Protein AF-A0A926UTZ6-F1 (afdb_monomer_lite)

Secondary structure (DSSP, 8-state):
-HHHHHHHHHHHHHHHHHHHHHHT-PPPTTS-HHHHHHHHHHHHHHHHHHHHHHS--S-THHHHHHHHHHHHHHS-THHHHHHHHHHHHHHHHHHHHHHHH------S-SS-HHHHHHHHHHHHHHHHHHHHHHHHHHHHHHHHHHHHHHHHHHHHHHHHHHHHHHHHHHHHHHHHHHHHHHHHHHHHHHHHHHHHHHHS---------

pLDDT: mean 74.88, std 14.99, range [36.06, 97.88]

Structure (mmCIF, N/CA/C/O backbone):
data_AF-A0A926UTZ6-F1
#
_entry.id   AF-A0A926UTZ6-F1
#
loop_
_atom_site.group_PDB
_atom_site.id
_atom_site.type_symbol
_atom_site.label_atom_id
_atom_site.label_alt_id
_atom_site.label_comp_id
_atom_site.label_asym_id
_atom_site.label_entity_id
_atom_site.label_seq_id
_atom_site.pdbx_PDB_ins_code
_atom_site.Cartn_x
_atom_site.Cartn_y
_atom_site.Cartn_z
_atom_site.occupancy
_atom_site.B_iso_or_equiv
_atom_site.auth_seq_id
_atom_site.auth_comp_id
_atom_site.auth_asym_id
_atom_site.auth_atom_id
_atom_site.pdbx_PDB_model_num
ATOM 1 N N . MET A 1 1 ? 21.524 18.742 -39.783 1.00 51.94 1 MET A N 1
ATOM 2 C CA . MET A 1 1 ? 21.405 18.359 -38.355 1.00 51.94 1 MET A CA 1
ATOM 3 C C . MET A 1 1 ? 20.008 18.649 -37.787 1.00 51.94 1 MET A C 1
ATOM 5 O O . MET A 1 1 ? 19.414 17.742 -37.224 1.00 51.94 1 MET A O 1
ATOM 9 N N . ILE A 1 2 ? 19.435 19.842 -38.014 1.00 55.06 2 ILE A N 1
ATOM 10 C CA . ILE A 1 2 ? 18.110 20.255 -37.490 1.00 55.06 2 ILE A CA 1
ATOM 11 C C . ILE A 1 2 ? 16.928 19.395 -37.995 1.00 55.06 2 ILE A C 1
ATOM 13 O O . ILE A 1 2 ? 16.095 18.995 -37.187 1.00 55.06 2 ILE A O 1
ATOM 17 N N . ASN A 1 3 ? 16.871 19.027 -39.285 1.00 55.69 3 ASN A N 1
ATOM 18 C CA . ASN A 1 3 ? 15.763 18.203 -39.809 1.00 55.69 3 ASN A CA 1
ATOM 19 C C . ASN A 1 3 ? 15.694 16.799 -39.182 1.00 55.69 3 ASN A C 1
ATOM 21 O O . ASN A 1 3 ? 14.609 16.352 -38.829 1.00 55.69 3 ASN A O 1
ATOM 25 N N . ARG A 1 4 ? 16.838 16.144 -38.939 1.00 57.19 4 ARG A N 1
ATOM 26 C CA . ARG A 1 4 ? 16.876 14.827 -38.270 1.00 57.19 4 ARG A CA 1
ATOM 27 C C . ARG A 1 4 ? 16.468 14.895 -36.798 1.00 57.19 4 ARG A C 1
ATOM 29 O O . ARG A 1 4 ? 15.866 13.958 -36.285 1.00 57.19 4 ARG A O 1
ATOM 36 N N . LEU A 1 5 ? 16.754 16.014 -36.127 1.00 58.19 5 LEU A N 1
ATOM 37 C CA . LEU A 1 5 ? 16.295 16.253 -34.759 1.00 58.19 5 LEU A CA 1
ATOM 38 C C . LEU A 1 5 ? 14.767 16.427 -34.718 1.00 58.19 5 LEU A C 1
ATOM 40 O O . LEU A 1 5 ? 14.100 15.845 -33.867 1.00 58.19 5 LEU A O 1
ATOM 44 N N . LYS A 1 6 ? 14.205 17.172 -35.680 1.00 64.81 6 LYS A N 1
ATOM 45 C CA . LYS A 1 6 ? 12.759 17.410 -35.797 1.00 64.81 6 LYS A CA 1
ATOM 46 C C . LYS A 1 6 ? 11.981 16.128 -36.121 1.00 64.81 6 LYS A C 1
ATOM 48 O O . LYS A 1 6 ? 10.941 15.888 -35.512 1.00 64.81 6 LYS A O 1
ATOM 53 N N . GLU A 1 7 ? 12.511 15.279 -37.002 1.00 66.12 7 GLU A N 1
ATOM 54 C CA . GLU A 1 7 ? 11.948 13.950 -37.293 1.00 66.12 7 GLU A CA 1
ATOM 55 C C . GLU A 1 7 ? 11.980 13.029 -36.066 1.00 66.12 7 GLU A C 1
ATOM 57 O O . GLU A 1 7 ? 10.975 12.398 -35.739 1.00 66.12 7 GLU A O 1
ATOM 62 N N . SER A 1 8 ? 13.095 13.011 -35.327 1.00 63.69 8 SER A N 1
ATOM 63 C CA . SER A 1 8 ? 13.207 12.223 -34.095 1.00 63.69 8 SER A CA 1
ATOM 64 C C . SER A 1 8 ? 12.212 12.678 -33.021 1.00 63.69 8 SER A C 1
ATOM 66 O O . SER A 1 8 ? 11.626 11.837 -32.345 1.00 63.69 8 SER A O 1
ATOM 68 N N . ILE A 1 9 ? 12.004 13.988 -32.858 1.00 67.12 9 ILE A N 1
ATOM 69 C CA . ILE A 1 9 ? 11.039 14.538 -31.892 1.00 67.12 9 ILE A CA 1
ATOM 70 C C . ILE A 1 9 ? 9.603 14.188 -32.306 1.00 67.12 9 ILE A C 1
ATOM 72 O O . ILE A 1 9 ? 8.817 13.747 -31.469 1.00 67.12 9 ILE A O 1
ATOM 76 N N . GLY A 1 10 ? 9.266 14.313 -33.594 1.00 72.00 10 GLY A N 1
ATOM 77 C CA . GLY A 1 10 ? 7.940 13.954 -34.109 1.00 72.00 10 GLY A CA 1
ATOM 78 C C . GLY A 1 10 ? 7.580 12.488 -33.852 1.00 72.00 10 GLY A C 1
ATOM 79 O O . GLY A 1 10 ? 6.473 12.187 -33.408 1.00 72.00 10 GLY A O 1
ATOM 80 N N . LEU A 1 11 ? 8.537 11.577 -34.035 1.00 67.75 11 LEU A N 1
ATOM 81 C CA . LEU A 1 11 ? 8.334 10.145 -33.800 1.00 67.75 11 LEU A CA 1
ATOM 82 C C . LEU A 1 11 ? 8.184 9.802 -32.309 1.00 67.75 11 LEU A C 1
ATOM 84 O O . LEU A 1 11 ? 7.423 8.895 -31.972 1.00 67.75 11 LEU A O 1
ATOM 88 N N . ILE A 1 12 ? 8.819 10.562 -31.410 1.00 65.69 12 ILE A N 1
ATOM 89 C CA . ILE A 1 12 ? 8.597 10.441 -29.958 1.00 65.69 12 ILE A CA 1
ATOM 90 C C . ILE A 1 12 ? 7.157 10.828 -29.601 1.00 65.69 12 ILE A C 1
ATOM 92 O O . ILE A 1 12 ? 6.495 10.092 -28.870 1.00 65.69 12 ILE A O 1
ATOM 96 N N . PHE A 1 13 ? 6.641 11.935 -30.145 1.00 71.62 13 PHE A N 1
ATOM 97 C CA . PHE A 1 13 ? 5.253 12.348 -29.911 1.00 71.62 13 PHE A CA 1
ATOM 98 C C . PHE A 1 13 ? 4.241 11.341 -30.464 1.00 71.62 13 PHE A C 1
ATOM 100 O O . PHE A 1 13 ? 3.262 11.030 -29.787 1.00 71.62 13 PHE A O 1
ATOM 107 N N . ILE A 1 14 ? 4.499 10.777 -31.648 1.00 73.25 14 ILE A N 1
ATOM 108 C CA . ILE A 1 14 ? 3.668 9.710 -32.224 1.00 73.25 14 ILE A CA 1
ATOM 109 C C . ILE A 1 14 ? 3.696 8.465 -31.325 1.00 73.25 14 ILE A C 1
ATOM 111 O O . ILE A 1 14 ? 2.644 7.900 -31.027 1.00 73.25 14 ILE A O 1
ATOM 115 N N . GLY A 1 15 ? 4.871 8.079 -30.817 1.00 67.44 15 GLY A N 1
ATOM 116 C CA . GLY A 1 15 ? 5.012 6.985 -29.853 1.00 67.44 15 GLY A CA 1
ATOM 117 C C . GLY A 1 15 ? 4.224 7.224 -28.561 1.00 67.44 15 GLY A C 1
ATOM 118 O O . GLY A 1 15 ? 3.491 6.341 -28.118 1.00 67.44 15 GLY A O 1
ATOM 119 N N . LEU A 1 16 ? 4.297 8.433 -27.993 1.00 69.12 16 LEU A N 1
ATOM 120 C CA . LEU A 1 16 ? 3.528 8.826 -26.804 1.00 69.12 16 LEU A CA 1
ATOM 121 C C . LEU A 1 16 ? 2.011 8.839 -27.057 1.00 69.12 16 LEU A C 1
ATOM 123 O O . LEU A 1 16 ? 1.239 8.446 -26.177 1.00 69.12 16 LEU A O 1
ATOM 127 N N . ALA A 1 17 ? 1.574 9.249 -28.251 1.00 70.81 17 ALA A N 1
ATOM 128 C CA . ALA A 1 17 ? 0.166 9.252 -28.644 1.00 70.81 17 ALA A CA 1
ATOM 129 C C . ALA A 1 17 ? -0.386 7.823 -28.799 1.00 70.81 17 ALA A C 1
ATOM 131 O O . ALA A 1 17 ? -1.440 7.507 -28.243 1.00 70.81 17 ALA A O 1
ATOM 132 N N . ILE A 1 18 ? 0.360 6.933 -29.465 1.00 70.56 18 ILE A N 1
ATOM 133 C CA . ILE A 1 18 ? 0.020 5.504 -29.588 1.00 70.56 18 ILE A CA 1
ATOM 134 C C . ILE A 1 18 ? -0.0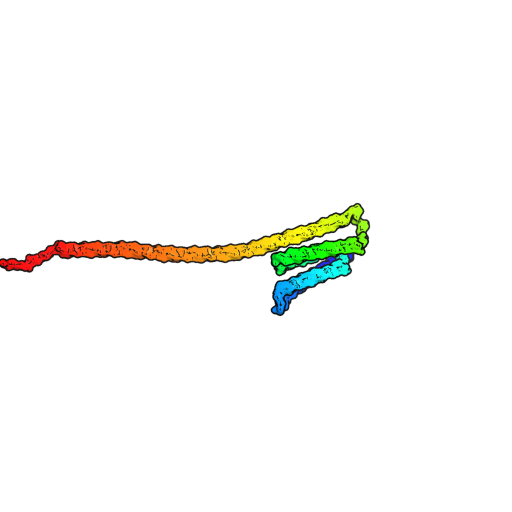35 4.848 -28.202 1.00 70.56 18 ILE A C 1
ATOM 136 O O . ILE A 1 18 ? -0.959 4.090 -27.903 1.00 70.56 18 ILE A O 1
ATOM 140 N N . PHE A 1 19 ? 0.912 5.187 -27.326 1.00 66.00 19 PHE A N 1
ATOM 141 C CA . PHE A 1 19 ? 0.977 4.671 -25.962 1.00 66.00 19 PHE A CA 1
ATOM 142 C C . PHE A 1 19 ? -0.198 5.147 -25.092 1.00 66.00 19 PHE A C 1
ATOM 144 O O . PHE A 1 19 ? -0.771 4.369 -24.327 1.00 66.00 19 PHE A O 1
ATOM 151 N N . SER A 1 20 ? -0.615 6.404 -25.255 1.00 65.94 20 SER A N 1
ATOM 152 C CA . SER A 1 20 ? -1.805 6.951 -24.592 1.00 65.94 20 SER A CA 1
ATOM 153 C C . SER A 1 20 ? -3.090 6.273 -25.086 1.00 65.94 20 SER A C 1
ATOM 155 O O . SER A 1 20 ? -3.955 5.944 -24.272 1.00 65.94 20 SER A O 1
ATOM 157 N N . GLY A 1 21 ? -3.182 5.980 -26.389 1.00 66.00 21 GLY A N 1
ATOM 158 C CA . GLY A 1 21 ? -4.309 5.261 -26.992 1.00 66.00 21 GLY A CA 1
ATOM 159 C C . GLY A 1 21 ? -4.413 3.797 -26.546 1.00 66.00 21 GLY A C 1
ATOM 160 O O . GLY A 1 21 ? -5.484 3.351 -26.135 1.00 66.00 21 GLY A O 1
ATOM 161 N N . LEU A 1 22 ? -3.298 3.058 -26.541 1.00 63.97 22 LEU A N 1
ATOM 162 C CA . LEU A 1 22 ? -3.246 1.666 -26.065 1.00 63.97 22 LEU A CA 1
ATOM 163 C C . LEU A 1 22 ? -3.436 1.554 -24.544 1.00 63.97 22 LEU A C 1
ATOM 165 O O . LEU A 1 22 ? -3.992 0.569 -24.061 1.00 63.97 22 LEU A O 1
ATOM 169 N N . GLY A 1 23 ? -3.031 2.570 -23.776 1.00 58.84 23 GLY A N 1
ATOM 170 C CA . GLY A 1 23 ? -3.267 2.642 -22.331 1.00 58.84 23 GLY A CA 1
ATOM 171 C C . GLY A 1 23 ? -4.740 2.830 -21.945 1.00 58.84 23 GLY A C 1
ATOM 172 O O . GLY A 1 23 ? -5.131 2.459 -20.839 1.00 58.84 23 GLY A O 1
ATOM 173 N N . MET A 1 24 ? -5.567 3.367 -22.849 1.00 57.00 24 MET A N 1
ATOM 174 C CA . MET A 1 24 ? -7.024 3.474 -22.688 1.00 57.00 24 MET A CA 1
ATOM 175 C C . MET A 1 24 ? -7.781 2.225 -23.159 1.00 57.00 24 MET A C 1
ATOM 177 O O . MET A 1 24 ? -8.999 2.149 -22.969 1.00 57.00 24 MET A O 1
ATOM 181 N N . TRP A 1 25 ? -7.090 1.233 -23.737 1.00 58.44 25 TRP A N 1
ATOM 182 C CA . TRP A 1 25 ? -7.721 0.009 -24.218 1.00 58.44 25 TRP A CA 1
ATOM 183 C C . TRP A 1 25 ? -8.256 -0.815 -23.043 1.00 58.44 25 TRP A C 1
ATOM 185 O O . TRP A 1 25 ? -7.531 -1.484 -22.302 1.00 58.44 25 TRP A O 1
ATOM 195 N N . ARG A 1 26 ? -9.571 -0.723 -22.844 1.00 53.84 26 ARG A N 1
ATOM 196 C CA . ARG A 1 26 ? -10.274 -1.290 -21.696 1.00 53.84 26 ARG A CA 1
ATOM 197 C C . ARG A 1 26 ? -10.319 -2.814 -21.814 1.00 53.84 26 ARG A C 1
ATOM 199 O O . ARG A 1 26 ? -10.746 -3.353 -22.831 1.00 53.84 26 ARG A O 1
ATOM 206 N N . SER A 1 27 ? -9.878 -3.488 -20.750 1.00 51.91 27 SER A N 1
ATOM 207 C CA . SER A 1 27 ? -9.786 -4.950 -20.664 1.00 51.91 27 SER A CA 1
ATOM 208 C C . SER A 1 27 ? -11.083 -5.642 -21.132 1.00 51.91 27 SER A C 1
ATOM 210 O O . SER A 1 27 ? -12.161 -5.318 -20.617 1.00 51.91 27 SER A O 1
ATOM 212 N N . PRO A 1 28 ? -11.013 -6.588 -22.090 1.00 59.72 28 PRO A N 1
ATOM 213 C CA . PRO A 1 28 ? -12.170 -7.356 -22.524 1.00 59.72 28 PRO A CA 1
ATOM 214 C C . PRO A 1 28 ? -12.656 -8.252 -21.378 1.00 59.72 28 PRO A C 1
ATOM 216 O O . PRO A 1 28 ? -11.864 -8.934 -20.731 1.00 59.72 28 PRO A O 1
ATOM 219 N N . LYS A 1 29 ? -13.979 -8.289 -21.153 1.00 57.53 29 LYS A N 1
ATOM 220 C CA . LYS A 1 29 ? -14.654 -8.955 -20.014 1.00 57.53 29 LYS A CA 1
ATOM 221 C C . LYS A 1 29 ? -14.313 -10.447 -19.804 1.00 57.53 29 LYS A C 1
ATOM 223 O O . LYS A 1 29 ? -14.711 -11.003 -18.789 1.00 57.53 29 LYS A O 1
ATOM 228 N N . LYS A 1 30 ? -13.624 -11.098 -20.748 1.00 60.88 30 LYS A N 1
ATOM 229 C CA . LYS A 1 30 ? -13.345 -12.543 -20.757 1.00 60.88 30 LYS A CA 1
ATOM 230 C C . LYS A 1 30 ? -11.996 -12.945 -20.142 1.00 60.88 30 LYS A C 1
ATOM 232 O O . LYS A 1 30 ? -11.799 -14.129 -19.904 1.00 60.88 30 LYS A O 1
ATOM 237 N N . LEU A 1 31 ? -11.079 -12.007 -19.884 1.00 62.09 31 LEU A N 1
ATOM 238 C CA . LEU A 1 31 ? -9.756 -12.316 -19.323 1.00 62.09 31 LEU A CA 1
ATOM 239 C C . LEU A 1 31 ? -9.616 -11.802 -17.884 1.00 62.09 31 LEU A C 1
ATOM 241 O O . LEU A 1 31 ? -10.118 -10.718 -17.567 1.00 62.09 31 LEU A O 1
ATOM 245 N N . PRO A 1 32 ? -8.893 -12.522 -17.005 1.00 69.50 32 PRO A N 1
ATOM 246 C CA . PRO A 1 32 ? -8.526 -11.980 -15.707 1.00 69.50 32 PRO A CA 1
ATOM 247 C C . PRO A 1 32 ? -7.680 -10.718 -15.920 1.00 69.50 32 PRO A C 1
ATOM 249 O O . PRO A 1 32 ? -6.668 -10.738 -16.624 1.00 69.50 32 PRO A O 1
ATOM 252 N N . LYS A 1 33 ? -8.100 -9.608 -15.297 1.00 66.62 33 LYS A N 1
ATOM 253 C CA . LYS A 1 33 ? -7.510 -8.267 -15.482 1.00 66.62 33 LYS A CA 1
ATOM 254 C C . LYS A 1 33 ? -5.980 -8.246 -15.334 1.00 66.62 33 LYS A C 1
ATOM 256 O O . LYS A 1 33 ? -5.320 -7.490 -16.036 1.00 66.62 33 LYS A O 1
ATOM 261 N N . LYS A 1 34 ? -5.417 -9.103 -14.471 1.00 65.38 34 LYS A N 1
ATOM 262 C CA . LYS A 1 34 ? -3.963 -9.254 -14.279 1.00 65.38 34 LYS A CA 1
ATOM 263 C C . LYS A 1 34 ? -3.239 -9.729 -15.544 1.00 65.38 34 LYS A C 1
ATOM 265 O O . LYS A 1 34 ? -2.263 -9.111 -15.949 1.00 65.38 34 LYS A O 1
ATOM 270 N N . ILE A 1 35 ? -3.746 -10.777 -16.197 1.00 67.38 35 ILE A N 1
ATOM 271 C CA . ILE A 1 35 ? -3.115 -11.358 -17.393 1.00 67.38 35 ILE A CA 1
ATOM 272 C C . ILE A 1 35 ? -3.222 -10.388 -18.569 1.00 67.38 35 ILE A C 1
ATOM 274 O O . ILE A 1 35 ? -2.248 -10.180 -19.283 1.00 67.38 35 ILE A O 1
ATOM 278 N N . PHE A 1 36 ? -4.377 -9.736 -18.735 1.00 69.69 36 PHE A N 1
ATOM 279 C CA . PHE A 1 36 ? -4.553 -8.732 -19.786 1.00 69.69 36 PHE A CA 1
ATOM 280 C C . PHE A 1 36 ? -3.547 -7.579 -19.652 1.00 69.69 36 PHE A C 1
ATOM 282 O O . PHE A 1 36 ? -2.929 -7.173 -20.633 1.00 69.69 36 PHE A O 1
ATOM 289 N N . ASN A 1 37 ? -3.346 -7.091 -18.427 1.00 67.69 37 ASN A N 1
ATOM 290 C CA . ASN A 1 37 ? -2.393 -6.023 -18.152 1.00 67.69 37 ASN A CA 1
ATOM 291 C C . ASN A 1 37 ? -0.942 -6.462 -18.406 1.00 67.69 37 ASN A C 1
ATOM 293 O O . ASN A 1 37 ? -0.181 -5.697 -18.987 1.00 67.69 37 ASN A O 1
ATOM 297 N N . TYR A 1 38 ? -0.579 -7.694 -18.038 1.00 70.06 38 TYR A N 1
ATOM 298 C CA . TYR A 1 38 ? 0.751 -8.252 -18.298 1.00 70.06 38 TYR A CA 1
ATOM 299 C C . TYR A 1 38 ? 1.038 -8.393 -19.800 1.00 70.06 38 TYR A C 1
ATOM 301 O O . TYR A 1 38 ? 2.077 -7.946 -20.286 1.00 70.06 38 TYR A O 1
ATOM 309 N N . VAL A 1 39 ? 0.077 -8.937 -20.554 1.00 71.81 39 VAL A N 1
ATOM 310 C CA . VAL A 1 39 ? 0.169 -9.067 -22.015 1.00 71.81 39 VAL A CA 1
ATOM 311 C C . VAL A 1 39 ? 0.292 -7.692 -22.676 1.00 71.81 39 VAL A C 1
ATOM 313 O O . VAL A 1 39 ? 1.127 -7.522 -23.561 1.00 71.81 39 VAL A O 1
ATOM 316 N N . ASN A 1 40 ? -0.466 -6.689 -22.220 1.00 70.19 40 ASN A N 1
ATOM 317 C CA . ASN A 1 40 ? -0.372 -5.327 -22.751 1.00 70.19 40 ASN A CA 1
ATOM 318 C C . ASN A 1 40 ? 1.020 -4.711 -22.517 1.00 70.19 40 ASN A C 1
ATOM 320 O O . ASN A 1 40 ? 1.592 -4.128 -23.436 1.00 70.19 40 ASN A O 1
ATOM 324 N N . THR A 1 41 ? 1.607 -4.896 -21.330 1.00 69.50 41 THR A N 1
ATOM 325 C CA . THR A 1 41 ? 2.967 -4.415 -21.032 1.00 69.50 41 THR A CA 1
ATOM 326 C C . THR A 1 41 ? 4.018 -5.095 -21.914 1.00 69.50 41 THR A C 1
ATOM 328 O O . THR A 1 41 ? 4.885 -4.414 -22.459 1.00 69.50 41 THR A O 1
ATOM 331 N N . ILE A 1 42 ? 3.922 -6.414 -22.131 1.00 73.12 42 ILE A N 1
ATOM 332 C CA . ILE A 1 42 ? 4.843 -7.143 -23.022 1.00 73.12 42 ILE A CA 1
ATOM 333 C C . ILE A 1 42 ? 4.733 -6.637 -24.462 1.00 73.12 42 ILE A C 1
ATOM 335 O O . ILE A 1 42 ? 5.751 -6.369 -25.101 1.00 73.12 42 ILE A O 1
ATOM 339 N N . VAL A 1 43 ? 3.507 -6.471 -24.964 1.00 75.69 43 VAL A N 1
ATOM 340 C CA . VAL A 1 43 ? 3.257 -5.954 -26.316 1.00 75.69 43 VAL A CA 1
ATOM 341 C C . VAL A 1 43 ? 3.836 -4.544 -26.468 1.00 75.69 43 VAL A C 1
ATOM 343 O O . VAL A 1 43 ? 4.484 -4.255 -27.472 1.00 75.69 43 VAL A O 1
ATOM 346 N N . GLN A 1 44 ? 3.691 -3.684 -25.458 1.00 70.69 44 GLN A N 1
ATOM 347 C CA . GLN A 1 44 ? 4.277 -2.340 -25.460 1.00 70.69 44 GLN A CA 1
ATOM 348 C C . GLN A 1 44 ? 5.813 -2.364 -25.469 1.00 70.69 44 GLN A C 1
ATOM 350 O O . GLN A 1 44 ? 6.424 -1.632 -26.250 1.00 70.69 44 GLN A O 1
ATOM 355 N N . CYS A 1 45 ? 6.449 -3.225 -24.668 1.00 69.88 45 CYS A N 1
ATOM 356 C CA . CYS A 1 45 ? 7.901 -3.414 -24.706 1.00 69.88 45 CYS A CA 1
ATOM 357 C C . CYS A 1 45 ? 8.368 -3.898 -26.086 1.00 69.88 45 CYS A C 1
ATOM 359 O O . CYS A 1 45 ? 9.338 -3.369 -26.632 1.00 69.88 45 CYS A O 1
ATOM 361 N N . PHE A 1 46 ? 7.656 -4.848 -26.693 1.00 73.75 46 PHE A N 1
ATOM 362 C CA . PHE A 1 46 ? 7.978 -5.352 -28.028 1.00 73.75 46 PHE A CA 1
ATOM 363 C C . PHE A 1 46 ? 7.859 -4.261 -29.107 1.00 73.75 46 PHE A C 1
ATOM 365 O O . PHE A 1 46 ? 8.759 -4.093 -29.925 1.00 73.75 46 PHE A O 1
ATOM 372 N N . ILE A 1 47 ? 6.802 -3.444 -29.063 1.00 72.50 47 ILE A N 1
ATOM 373 C CA . ILE A 1 47 ? 6.616 -2.317 -29.991 1.00 72.50 47 ILE A CA 1
ATOM 374 C C . ILE A 1 47 ? 7.749 -1.291 -29.853 1.00 72.50 47 ILE A C 1
ATOM 376 O O . ILE A 1 47 ? 8.293 -0.830 -30.856 1.00 72.50 47 ILE A O 1
ATOM 380 N N . ILE A 1 48 ? 8.144 -0.951 -28.623 1.00 70.19 48 ILE A N 1
ATOM 381 C CA . ILE A 1 48 ? 9.214 0.025 -28.376 1.00 70.19 48 ILE A CA 1
ATOM 382 C C . ILE A 1 48 ? 10.565 -0.522 -28.841 1.00 70.19 48 ILE A C 1
ATOM 384 O O . ILE A 1 48 ? 11.306 0.188 -29.517 1.00 70.19 48 ILE A O 1
ATOM 388 N N . THR A 1 49 ? 10.874 -1.789 -28.557 1.00 68.12 49 THR A N 1
ATOM 389 C CA . THR A 1 49 ? 12.116 -2.413 -29.039 1.00 68.12 49 THR A CA 1
ATOM 390 C C . THR A 1 49 ? 12.170 -2.457 -30.571 1.00 68.12 49 THR A C 1
ATOM 392 O O . THR A 1 49 ? 13.159 -1.998 -31.146 1.00 68.12 49 THR A O 1
ATOM 395 N N . ALA A 1 50 ? 11.084 -2.848 -31.245 1.00 69.81 50 ALA A N 1
ATOM 396 C CA . ALA A 1 50 ? 10.986 -2.829 -32.707 1.00 69.81 50 ALA A CA 1
ATOM 397 C C . ALA A 1 50 ? 11.164 -1.415 -33.302 1.00 69.81 50 ALA A C 1
ATOM 399 O O . ALA A 1 50 ? 11.965 -1.228 -34.221 1.00 69.81 50 ALA A O 1
ATOM 400 N N . LEU A 1 51 ? 10.498 -0.400 -32.733 1.00 68.56 51 LEU A N 1
ATOM 401 C CA . LEU A 1 51 ? 10.638 1.002 -33.154 1.00 68.56 51 LEU A CA 1
ATOM 402 C C . LEU A 1 51 ? 12.067 1.526 -32.961 1.00 68.56 51 LEU A C 1
ATOM 404 O O . LEU A 1 51 ? 12.593 2.246 -33.811 1.00 68.56 51 LEU A O 1
ATOM 408 N N . THR A 1 52 ? 12.727 1.149 -31.864 1.00 64.94 52 THR A N 1
ATOM 409 C CA . THR A 1 52 ? 14.090 1.614 -31.585 1.00 64.94 52 THR A CA 1
ATOM 410 C C . THR A 1 52 ? 15.138 1.033 -32.537 1.00 64.94 52 THR A C 1
ATOM 412 O O . THR A 1 52 ? 16.151 1.699 -32.778 1.00 64.94 52 THR A O 1
ATOM 415 N N . ILE A 1 53 ? 14.903 -0.163 -33.088 1.00 65.12 53 ILE A N 1
ATOM 416 C CA . ILE A 1 53 ? 15.763 -0.803 -34.096 1.00 65.12 53 ILE A CA 1
ATOM 417 C C . ILE A 1 53 ? 15.535 -0.161 -35.471 1.00 65.12 53 ILE A C 1
ATOM 419 O O . ILE A 1 53 ? 16.502 0.166 -36.157 1.00 65.12 53 ILE A O 1
ATOM 423 N N . TRP A 1 54 ? 14.274 0.090 -35.837 1.00 60.00 54 TRP A N 1
ATOM 424 C CA . TRP A 1 54 ? 13.900 0.652 -37.140 1.00 60.00 54 TRP A CA 1
ATOM 425 C C . TRP A 1 54 ? 14.308 2.121 -37.329 1.00 60.00 54 TRP A C 1
ATOM 427 O O . TRP A 1 54 ? 14.735 2.504 -38.414 1.00 60.00 54 TRP A O 1
ATOM 437 N N . VAL A 1 55 ? 14.197 2.957 -36.290 1.00 57.94 55 VAL A N 1
ATOM 438 C CA . VAL A 1 55 ? 14.220 4.425 -36.463 1.00 57.94 55 VAL A CA 1
ATOM 439 C C . VAL A 1 55 ? 15.573 5.078 -36.104 1.00 57.94 55 VAL A C 1
ATOM 441 O O . VAL A 1 55 ? 15.742 6.279 -36.275 1.00 57.94 55 VAL A O 1
ATOM 444 N N . LYS A 1 56 ? 16.589 4.328 -35.641 1.00 59.53 56 LYS A N 1
ATOM 445 C CA . LYS A 1 56 ? 17.886 4.883 -35.158 1.00 59.53 56 LYS A CA 1
ATOM 446 C C . LYS A 1 56 ? 17.717 6.147 -34.276 1.00 59.53 56 LYS A C 1
ATOM 448 O O . LYS A 1 56 ? 18.476 7.108 -34.386 1.00 59.53 56 LYS A O 1
ATOM 453 N N . ILE A 1 57 ? 16.703 6.153 -33.406 1.00 59.34 57 ILE A N 1
ATOM 454 C CA . ILE A 1 57 ? 16.436 7.257 -32.470 1.00 59.34 57 ILE A CA 1
ATOM 455 C C . ILE A 1 57 ? 17.526 7.271 -31.396 1.00 59.34 57 ILE A C 1
ATOM 457 O O . ILE A 1 57 ? 17.755 6.259 -30.733 1.00 59.34 57 ILE A O 1
ATOM 461 N N . TYR A 1 58 ? 18.164 8.426 -31.195 1.00 55.41 58 TYR A N 1
ATOM 462 C CA . TYR A 1 58 ? 19.234 8.601 -30.206 1.00 55.41 58 TYR A CA 1
ATOM 463 C C . TYR A 1 58 ? 18.718 8.677 -28.757 1.00 55.41 58 TYR A C 1
ATOM 465 O O . TYR A 1 58 ? 19.393 8.213 -27.845 1.00 55.41 58 TYR A O 1
ATOM 473 N N . SER A 1 59 ? 17.509 9.198 -28.527 1.00 61.78 59 SER A N 1
ATOM 474 C CA . SER A 1 59 ? 16.947 9.434 -27.183 1.00 61.78 59 SER A CA 1
ATOM 475 C C . SER A 1 59 ? 15.895 8.389 -26.776 1.00 61.78 59 SER A C 1
ATOM 477 O O . SER A 1 59 ? 14.762 8.726 -26.440 1.00 61.78 59 SER A O 1
ATOM 479 N N . TYR A 1 60 ? 16.249 7.100 -26.814 1.00 64.94 60 TYR A N 1
ATOM 480 C CA . TYR A 1 60 ? 15.321 5.992 -26.521 1.00 64.94 60 TYR A CA 1
ATOM 481 C C . TYR A 1 60 ? 14.947 5.848 -25.029 1.00 64.94 60 TYR A C 1
ATOM 483 O O . TYR A 1 60 ? 13.926 5.241 -24.712 1.00 64.94 60 TYR A O 1
ATOM 491 N N . GLN A 1 61 ? 15.722 6.427 -24.106 1.00 65.94 61 GLN A N 1
ATOM 492 C CA . GLN A 1 61 ? 15.501 6.301 -22.653 1.00 65.94 61 GLN A CA 1
ATOM 493 C C . GLN A 1 61 ? 14.213 6.966 -22.154 1.00 65.94 61 GLN A C 1
ATOM 495 O O . GLN A 1 61 ? 13.573 6.447 -21.242 1.00 65.94 61 GLN A O 1
ATOM 500 N N . LEU A 1 62 ? 13.776 8.067 -22.775 1.00 67.81 62 LEU A N 1
ATOM 501 C CA . LEU A 1 62 ? 12.537 8.747 -22.374 1.00 67.81 62 LEU A CA 1
ATOM 502 C C . LEU A 1 62 ? 11.294 7.879 -22.621 1.00 67.81 62 LEU A C 1
ATOM 504 O O . LEU A 1 62 ? 10.351 7.916 -21.836 1.00 67.81 62 LEU A O 1
ATOM 508 N N . LEU A 1 63 ? 11.302 7.053 -23.672 1.00 66.69 63 LEU A N 1
ATOM 509 C CA . LEU A 1 63 ? 10.192 6.146 -23.975 1.00 66.69 63 LEU A CA 1
ATOM 510 C C . LEU A 1 63 ? 10.120 4.987 -22.972 1.00 66.69 63 LEU A C 1
ATOM 512 O O . LEU A 1 63 ? 9.031 4.631 -22.525 1.00 66.69 63 LEU A O 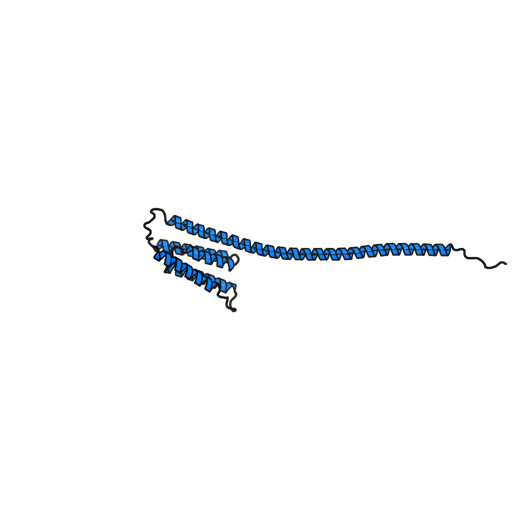1
ATOM 516 N N . PHE A 1 64 ? 11.269 4.446 -22.554 1.00 67.00 64 PHE A N 1
ATOM 517 C CA . PHE A 1 64 ? 11.320 3.409 -21.520 1.00 67.00 64 PHE A CA 1
ATOM 518 C C . PHE A 1 64 ? 10.869 3.925 -20.146 1.00 67.00 64 PHE A C 1
ATOM 520 O O . PHE A 1 64 ? 10.195 3.197 -19.420 1.00 67.00 64 PHE A O 1
ATOM 527 N N . LEU A 1 65 ? 11.162 5.187 -19.811 1.00 69.50 65 LEU A N 1
ATOM 528 C CA . LEU A 1 65 ? 10.710 5.821 -18.567 1.00 69.50 65 LEU A CA 1
ATOM 529 C C . LEU A 1 65 ? 9.181 5.770 -18.418 1.00 69.50 65 LEU A C 1
ATOM 531 O O . LEU A 1 65 ? 8.653 5.399 -17.371 1.00 69.50 65 LEU A O 1
ATOM 535 N N . VAL A 1 66 ? 8.466 6.108 -19.493 1.00 70.56 66 VAL A N 1
ATOM 536 C CA . VAL A 1 66 ? 6.999 6.163 -19.514 1.00 70.56 66 VAL A CA 1
ATOM 537 C C . VAL A 1 66 ? 6.380 4.770 -19.339 1.00 70.56 66 VAL A C 1
ATOM 539 O O . VAL A 1 66 ? 5.379 4.625 -18.631 1.00 70.56 66 VAL A O 1
ATOM 542 N N . VAL A 1 67 ? 7.002 3.732 -19.911 1.00 68.19 67 VAL A N 1
ATOM 543 C CA . VAL A 1 67 ? 6.592 2.331 -19.709 1.00 68.19 67 VAL A CA 1
ATOM 544 C C . VAL A 1 67 ? 6.777 1.910 -18.261 1.00 68.19 67 VAL A C 1
ATOM 546 O O . VAL A 1 67 ? 5.880 1.297 -17.690 1.00 68.19 67 VAL A O 1
ATOM 549 N N . VAL A 1 68 ? 7.909 2.260 -17.647 1.00 67.81 68 VAL A N 1
ATOM 550 C CA . VAL A 1 68 ? 8.204 1.875 -16.262 1.00 67.81 68 VAL A CA 1
ATOM 551 C C . VAL A 1 68 ? 7.246 2.551 -15.284 1.00 67.81 68 VAL A C 1
ATOM 553 O O . VAL A 1 68 ? 6.715 1.875 -14.405 1.00 67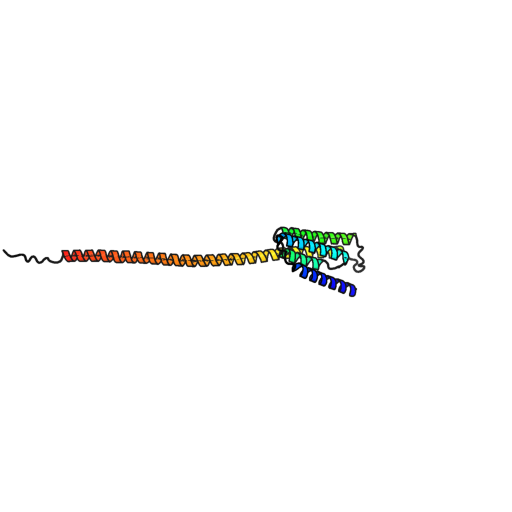.81 68 VAL A O 1
ATOM 556 N N . ILE A 1 69 ? 6.931 3.836 -15.482 1.00 69.44 69 ILE A N 1
ATOM 557 C CA . ILE A 1 69 ? 5.934 4.550 -14.666 1.00 69.44 69 ILE A CA 1
ATOM 558 C C . ILE A 1 69 ? 4.562 3.864 -14.759 1.00 69.44 69 ILE A C 1
ATOM 560 O O . ILE A 1 69 ? 3.906 3.638 -13.742 1.00 69.44 69 ILE A O 1
ATOM 564 N N . ARG A 1 70 ? 4.121 3.472 -15.963 1.00 67.56 70 ARG A N 1
ATOM 565 C CA . ARG A 1 70 ? 2.858 2.729 -16.127 1.00 67.56 70 ARG A CA 1
ATOM 566 C C . ARG A 1 70 ? 2.919 1.333 -15.519 1.00 67.56 70 ARG A C 1
ATOM 568 O O . ARG A 1 70 ? 1.976 0.937 -14.840 1.00 67.56 70 ARG A O 1
ATOM 575 N N . SER A 1 71 ? 4.006 0.602 -15.747 1.00 68.19 71 SER A N 1
ATOM 576 C CA . SER A 1 71 ? 4.202 -0.745 -15.210 1.00 68.19 71 SER A CA 1
ATOM 577 C C . SER A 1 71 ? 4.194 -0.739 -13.680 1.00 68.19 71 SER A C 1
ATOM 579 O O . SER A 1 71 ? 3.639 -1.654 -13.082 1.00 68.19 71 SER A O 1
ATOM 581 N N . CYS A 1 72 ? 4.736 0.313 -13.063 1.00 65.44 72 CYS A N 1
ATOM 582 C CA . CYS A 1 72 ? 4.725 0.551 -11.621 1.00 65.44 72 CYS A CA 1
ATOM 583 C C . CYS A 1 72 ? 3.313 0.809 -11.065 1.00 65.44 72 CYS A C 1
ATOM 585 O O . CYS A 1 72 ? 2.982 0.359 -9.975 1.00 65.44 72 CYS A O 1
ATOM 587 N N . LEU A 1 73 ? 2.443 1.476 -11.829 1.00 64.31 73 LEU A N 1
ATOM 588 C CA . LEU A 1 73 ? 1.053 1.719 -11.421 1.00 64.31 73 LEU A CA 1
ATOM 589 C C . LEU A 1 73 ? 0.133 0.503 -11.625 1.00 64.31 73 LEU A C 1
ATOM 591 O O . LEU A 1 73 ? -0.917 0.406 -10.987 1.00 64.31 73 LEU A O 1
ATOM 595 N N . ILE A 1 74 ? 0.486 -0.399 -12.545 1.00 64.31 74 ILE A N 1
ATOM 596 C CA . ILE A 1 74 ? -0.391 -1.481 -13.013 1.00 64.31 74 ILE A CA 1
ATOM 597 C C . ILE A 1 74 ? -0.049 -2.835 -12.375 1.00 64.31 74 ILE A C 1
ATOM 599 O O . ILE A 1 74 ? -0.967 -3.591 -12.040 1.00 64.31 74 ILE A O 1
ATOM 603 N N . LEU A 1 75 ? 1.238 -3.156 -12.218 1.00 62.31 75 LEU A N 1
ATOM 604 C CA . LEU A 1 75 ? 1.712 -4.389 -11.587 1.00 62.31 75 LEU A CA 1
ATOM 605 C C . LEU A 1 75 ? 2.160 -4.083 -10.161 1.00 62.31 75 LEU A C 1
ATOM 607 O O . LEU A 1 75 ? 2.881 -3.121 -9.937 1.00 62.31 75 LEU A O 1
ATOM 611 N N . ARG A 1 76 ? 1.708 -4.889 -9.197 1.00 64.38 76 ARG A N 1
ATOM 612 C CA . ARG A 1 76 ? 1.994 -4.693 -7.769 1.00 64.38 76 ARG A CA 1
ATOM 613 C C . ARG A 1 76 ? 2.924 -5.791 -7.257 1.00 64.38 76 ARG A C 1
ATOM 615 O O . ARG A 1 76 ? 2.667 -6.967 -7.510 1.00 64.38 76 ARG A O 1
ATOM 622 N N . GLY A 1 77 ? 3.934 -5.414 -6.473 1.00 67.38 77 GLY A N 1
ATOM 623 C CA . GLY A 1 77 ? 4.786 -6.344 -5.723 1.00 67.38 77 GLY A CA 1
ATOM 624 C C . GLY A 1 77 ? 5.935 -6.946 -6.539 1.00 67.38 77 GLY A C 1
ATOM 625 O O . GLY A 1 77 ? 6.509 -6.291 -7.400 1.00 67.38 77 GLY A O 1
ATOM 626 N N . PHE A 1 78 ? 6.290 -8.207 -6.271 1.00 63.41 78 PHE A N 1
ATOM 627 C CA . PHE A 1 78 ? 7.485 -8.856 -6.840 1.00 63.41 78 PHE A CA 1
ATOM 628 C C . PHE A 1 78 ? 7.501 -8.890 -8.381 1.00 63.41 78 PHE A C 1
ATOM 630 O O . PHE A 1 78 ? 8.551 -8.737 -9.002 1.00 63.41 78 PHE A O 1
ATOM 637 N N . GLU A 1 79 ? 6.329 -8.992 -9.014 1.00 64.69 79 GLU A N 1
ATOM 638 C CA . GLU A 1 79 ? 6.184 -8.974 -10.477 1.00 64.69 79 GLU A CA 1
ATOM 639 C C . GLU A 1 79 ? 6.659 -7.648 -11.103 1.00 64.69 79 GLU A C 1
ATOM 641 O O . GLU A 1 79 ? 7.181 -7.640 -12.215 1.00 64.69 79 GLU A O 1
ATOM 646 N N . GLN A 1 80 ? 6.552 -6.527 -10.382 1.00 68.81 80 GLN A N 1
ATOM 647 C CA . GLN A 1 80 ? 7.012 -5.211 -10.839 1.00 68.81 80 GLN A CA 1
ATOM 648 C C . GLN A 1 80 ? 8.540 -5.132 -10.921 1.00 68.81 80 GLN A C 1
ATOM 650 O O . GLN A 1 80 ? 9.075 -4.549 -11.866 1.00 68.81 80 GLN A O 1
ATOM 655 N N . PHE A 1 81 ? 9.246 -5.735 -9.960 1.00 68.56 81 PHE A N 1
ATOM 656 C CA . PHE A 1 81 ? 10.707 -5.814 -9.981 1.00 68.56 81 PHE A CA 1
ATOM 657 C C . PHE A 1 81 ? 11.195 -6.712 -11.115 1.00 68.56 81 PHE A C 1
ATOM 659 O O . PHE A 1 81 ? 12.123 -6.332 -11.826 1.00 68.56 81 PHE A O 1
ATOM 666 N N . VAL A 1 82 ? 10.522 -7.846 -11.344 1.00 72.12 82 VAL A N 1
ATOM 667 C CA . VAL A 1 82 ? 10.839 -8.756 -12.455 1.00 72.12 82 VAL A CA 1
ATOM 668 C C . VAL A 1 82 ? 10.638 -8.059 -13.803 1.00 72.12 82 VAL A C 1
ATOM 670 O O . VAL A 1 82 ? 11.548 -8.056 -14.626 1.00 72.12 82 VAL A O 1
ATOM 673 N N . VAL A 1 83 ? 9.493 -7.401 -14.020 1.00 69.88 83 VAL A N 1
ATOM 674 C CA . VAL A 1 83 ? 9.210 -6.692 -15.283 1.00 69.88 83 VAL A CA 1
ATOM 675 C C . VAL A 1 83 ? 10.178 -5.528 -15.502 1.00 69.88 83 VAL A C 1
ATOM 677 O O . VAL A 1 83 ? 10.726 -5.385 -16.593 1.00 69.88 83 VAL A O 1
ATOM 680 N N . SER A 1 84 ? 10.440 -4.727 -14.469 1.00 70.12 84 SER A N 1
ATOM 681 C CA . SER A 1 84 ? 11.395 -3.617 -14.538 1.00 70.12 84 SER A CA 1
ATOM 682 C C . SER A 1 84 ? 12.822 -4.099 -14.829 1.00 70.12 84 SER A C 1
ATOM 684 O O . SER A 1 84 ? 13.508 -3.536 -15.682 1.00 70.12 84 SER A O 1
ATOM 686 N N . GLY A 1 85 ? 13.234 -5.209 -14.206 1.00 73.31 85 GLY A N 1
ATOM 687 C CA . GLY A 1 85 ? 14.504 -5.876 -14.482 1.00 73.31 85 GLY A CA 1
ATOM 688 C C . GLY A 1 85 ? 14.599 -6.377 -15.923 1.00 73.31 85 GLY A C 1
ATOM 689 O O . GLY A 1 85 ? 15.587 -6.100 -16.597 1.00 73.31 85 GLY A O 1
ATOM 690 N N . CYS A 1 86 ? 13.559 -7.036 -16.446 1.00 72.88 86 CYS A N 1
ATOM 691 C CA . CYS A 1 86 ? 13.518 -7.474 -17.846 1.00 72.88 86 CYS A CA 1
ATOM 692 C C . CYS A 1 86 ? 13.615 -6.298 -18.829 1.00 72.88 86 CYS A C 1
ATOM 694 O O . CYS A 1 86 ? 14.321 -6.393 -19.834 1.00 72.88 86 CYS A O 1
ATOM 696 N N . VAL A 1 87 ? 12.947 -5.179 -18.535 1.00 70.62 87 VAL A N 1
ATOM 697 C CA . VAL A 1 87 ? 13.021 -3.954 -19.346 1.00 70.62 87 VAL A CA 1
ATOM 698 C C . VAL A 1 87 ? 14.428 -3.354 -19.314 1.00 70.62 87 VAL A C 1
ATOM 700 O O . VAL A 1 87 ? 14.950 -2.969 -20.361 1.00 70.62 87 VAL A O 1
ATOM 703 N N . PHE A 1 88 ? 15.065 -3.322 -18.143 1.00 72.81 88 PHE A N 1
ATOM 704 C CA . PHE A 1 88 ? 16.435 -2.840 -17.985 1.00 72.81 88 PHE A CA 1
ATOM 705 C C . PHE A 1 88 ? 17.441 -3.722 -18.739 1.00 72.81 88 PHE A C 1
ATOM 707 O O . PHE A 1 88 ? 18.242 -3.213 -19.520 1.00 72.81 88 PHE A O 1
ATOM 714 N N . VAL A 1 89 ? 17.336 -5.048 -18.601 1.00 77.94 89 VAL A N 1
ATOM 715 C CA . VAL A 1 89 ? 18.173 -6.014 -19.333 1.00 77.94 89 VAL A CA 1
ATOM 716 C C . VAL A 1 89 ? 17.969 -5.886 -20.844 1.00 77.94 89 VAL A C 1
ATOM 718 O O . VAL A 1 89 ? 18.944 -5.879 -21.594 1.00 77.94 89 VAL A O 1
ATOM 721 N N . GLY A 1 90 ? 16.725 -5.713 -21.303 1.00 71.44 90 GLY A N 1
ATOM 722 C CA . GLY A 1 90 ? 16.417 -5.463 -22.712 1.00 71.44 90 GLY A CA 1
ATOM 723 C C . GLY A 1 90 ? 17.049 -4.170 -23.236 1.00 71.44 90 GLY A C 1
ATOM 724 O O . GLY A 1 90 ? 17.635 -4.167 -24.318 1.00 71.44 90 GLY A O 1
ATOM 725 N N . ALA A 1 91 ? 17.006 -3.086 -22.456 1.00 69.38 91 ALA A N 1
ATOM 726 C CA . ALA A 1 91 ? 17.663 -1.827 -22.805 1.00 69.38 91 ALA A CA 1
ATOM 727 C C . ALA A 1 91 ? 19.196 -1.976 -22.881 1.00 69.38 91 ALA A C 1
ATOM 729 O O . ALA A 1 91 ? 19.810 -1.485 -23.833 1.00 69.38 91 ALA A O 1
ATOM 730 N N . CYS A 1 92 ? 19.803 -2.710 -21.942 1.00 71.25 92 CYS A N 1
ATOM 731 C CA . CYS A 1 92 ? 21.231 -3.036 -21.951 1.00 71.25 92 CYS A CA 1
ATOM 732 C C . CYS A 1 92 ? 21.629 -3.903 -23.158 1.00 71.25 92 CYS A C 1
ATOM 734 O O . CYS A 1 92 ? 22.643 -3.624 -23.795 1.00 71.25 92 CYS A O 1
ATOM 736 N N . ALA A 1 93 ? 20.823 -4.907 -23.517 1.00 74.62 93 ALA A N 1
ATOM 737 C CA . ALA A 1 93 ? 21.075 -5.786 -24.662 1.00 74.62 93 ALA A CA 1
ATOM 738 C C . ALA A 1 93 ? 20.959 -5.050 -26.010 1.00 74.62 93 ALA A C 1
ATOM 740 O O . ALA A 1 93 ? 21.750 -5.269 -26.925 1.00 74.62 93 ALA A O 1
ATOM 741 N N . ILE A 1 94 ? 20.003 -4.125 -26.135 1.00 70.62 94 ILE A N 1
ATOM 742 C CA . ILE A 1 94 ? 19.877 -3.262 -27.320 1.00 70.62 94 ILE A CA 1
ATOM 743 C C . ILE A 1 94 ? 21.073 -2.311 -27.424 1.00 70.62 94 ILE A C 1
ATOM 745 O O . ILE A 1 94 ? 21.529 -2.003 -28.527 1.00 70.62 94 ILE A O 1
ATOM 749 N N . HIS A 1 95 ? 21.588 -1.845 -26.286 1.00 67.81 95 HIS A N 1
ATOM 750 C CA . HIS A 1 95 ? 22.764 -0.988 -26.236 1.00 67.81 95 HIS A CA 1
ATOM 751 C C . HIS A 1 95 ? 24.037 -1.735 -26.665 1.00 67.81 95 HIS A C 1
ATOM 753 O O . HIS A 1 95 ? 24.755 -1.250 -27.540 1.00 67.81 95 HIS A O 1
ATOM 759 N N . SER A 1 96 ? 24.270 -2.943 -26.137 1.00 67.38 96 SER A N 1
ATOM 760 C CA . SER A 1 96 ? 25.417 -3.776 -26.521 1.00 67.38 96 SER A CA 1
ATOM 761 C C . SER A 1 96 ? 25.350 -4.217 -27.985 1.00 67.38 96 SER A C 1
ATOM 763 O O . SER A 1 96 ? 26.361 -4.174 -28.683 1.00 67.38 96 SER A O 1
ATOM 765 N N . TYR A 1 97 ? 24.155 -4.541 -28.492 1.00 68.62 97 TYR A N 1
ATOM 766 C CA . TYR A 1 97 ? 23.949 -4.861 -29.905 1.00 68.62 97 TYR A CA 1
ATOM 767 C C . TYR A 1 97 ? 24.251 -3.668 -30.825 1.00 68.62 97 TYR A C 1
ATOM 769 O O . TYR A 1 97 ? 24.890 -3.833 -31.863 1.00 68.62 97 TYR A O 1
ATOM 777 N N . ARG A 1 98 ? 23.857 -2.442 -30.446 1.00 67.06 98 ARG A N 1
ATOM 778 C CA . ARG A 1 98 ? 24.199 -1.242 -31.229 1.00 67.06 98 ARG A CA 1
ATOM 779 C C . ARG A 1 98 ? 25.693 -0.942 -31.223 1.00 67.06 98 ARG A C 1
ATOM 781 O O . ARG A 1 98 ? 26.213 -0.595 -32.279 1.00 67.06 98 ARG A O 1
ATOM 788 N N . LEU A 1 99 ? 26.363 -1.093 -30.080 1.00 64.75 99 LEU A N 1
ATOM 789 C CA . LEU A 1 99 ? 27.810 -0.892 -29.976 1.00 64.75 99 LEU A CA 1
ATOM 790 C C . LEU A 1 99 ? 28.581 -1.914 -30.831 1.00 64.75 99 LEU A C 1
ATOM 792 O O . LEU A 1 99 ? 29.549 -1.555 -31.491 1.00 64.75 99 LEU A O 1
ATOM 796 N N . ALA A 1 100 ? 28.112 -3.165 -30.874 1.00 66.81 100 ALA A N 1
ATOM 797 C CA . ALA A 1 100 ? 28.752 -4.244 -31.625 1.00 66.81 100 ALA A CA 1
ATOM 798 C C . ALA A 1 100 ? 28.510 -4.196 -33.148 1.00 66.81 100 ALA A C 1
ATOM 800 O O . ALA A 1 100 ? 29.315 -4.736 -33.905 1.00 66.81 100 ALA A O 1
ATOM 801 N N . HIS A 1 101 ? 27.406 -3.597 -33.618 1.00 64.62 101 HIS A N 1
ATOM 802 C CA . HIS A 1 101 ? 27.003 -3.648 -35.035 1.00 64.62 101 HIS A CA 1
ATOM 803 C C . HIS A 1 101 ? 26.975 -2.291 -35.765 1.00 64.62 101 HIS A C 1
ATOM 805 O O . HIS A 1 101 ? 26.857 -2.271 -36.989 1.00 64.62 101 HIS A O 1
ATOM 811 N N . GLN A 1 102 ? 27.098 -1.151 -35.073 1.00 55.97 102 GLN A N 1
ATOM 812 C CA . GLN A 1 102 ? 27.229 0.168 -35.708 1.00 55.97 102 GLN A CA 1
ATOM 813 C C . GLN A 1 102 ? 28.569 0.825 -35.368 1.00 55.97 102 GLN A C 1
ATOM 815 O O . GLN A 1 102 ? 28.773 1.298 -34.255 1.00 55.97 102 GLN A O 1
ATOM 820 N N . GLN A 1 103 ? 29.441 0.957 -36.374 1.00 51.56 103 GLN A N 1
ATOM 821 C CA . GLN A 1 103 ? 30.516 1.950 -36.355 1.00 51.56 103 GLN A CA 1
ATOM 822 C C . GLN A 1 103 ? 29.878 3.340 -36.210 1.00 51.56 103 GLN A C 1
ATOM 824 O O . GLN A 1 103 ? 29.174 3.814 -37.103 1.00 51.56 103 GLN A O 1
ATOM 829 N N . LEU A 1 104 ? 30.061 3.952 -35.042 1.00 57.09 104 LEU A N 1
ATOM 830 C CA . LEU A 1 104 ? 29.523 5.256 -34.668 1.00 57.09 104 LEU A CA 1
ATOM 831 C C . LEU A 1 104 ? 30.188 6.354 -35.529 1.00 57.09 104 LEU A C 1
ATOM 833 O O . LEU A 1 104 ? 31.391 6.567 -35.391 1.00 57.09 104 LEU A O 1
ATOM 837 N N . PRO A 1 105 ? 29.469 7.103 -36.387 1.00 50.56 105 PRO A N 1
ATOM 838 C CA . PRO A 1 105 ? 30.046 8.237 -37.094 1.00 50.56 105 PRO A CA 1
ATOM 839 C C . PRO A 1 105 ? 29.796 9.497 -36.259 1.00 50.56 105 PRO A C 1
ATOM 841 O O . PRO A 1 105 ? 28.942 10.317 -36.593 1.00 50.56 105 PRO A O 1
ATOM 844 N N . LEU A 1 106 ? 30.490 9.633 -35.128 1.00 52.09 106 LEU A N 1
ATOM 845 C CA . LEU A 1 106 ? 30.547 10.900 -34.396 1.00 52.09 106 LEU A CA 1
ATOM 846 C C . LEU A 1 106 ? 32.013 11.336 -34.284 1.00 52.09 106 LEU A C 1
ATOM 848 O O . LEU A 1 106 ? 32.660 11.154 -33.262 1.00 52.09 106 LEU A O 1
ATOM 852 N N . GLN A 1 107 ? 32.540 11.920 -35.363 1.00 49.66 107 GLN A N 1
ATOM 853 C CA . GLN A 1 107 ? 33.853 12.586 -35.407 1.00 49.66 107 GLN A CA 1
ATOM 854 C C . GLN A 1 107 ? 33.854 13.932 -34.648 1.00 49.66 107 GLN A C 1
ATOM 856 O O . GLN A 1 107 ? 34.376 14.927 -35.137 1.00 49.66 107 GLN A O 1
ATOM 861 N N . LEU A 1 108 ? 33.221 14.004 -33.475 1.00 55.09 108 LEU A N 1
ATOM 862 C CA . LEU A 1 108 ? 33.165 15.217 -32.652 1.00 55.09 108 LEU A CA 1
ATOM 863 C C . LEU A 1 108 ? 33.164 14.853 -31.162 1.00 55.09 108 LEU A C 1
ATOM 865 O O . LEU A 1 108 ? 32.231 15.186 -30.443 1.00 55.09 108 LEU A O 1
ATOM 869 N N . ALA A 1 109 ? 34.177 14.109 -30.728 1.00 51.19 109 ALA A N 1
ATOM 870 C CA . ALA A 1 109 ? 34.740 14.151 -29.378 1.00 51.19 109 ALA A CA 1
ATOM 871 C C . ALA A 1 109 ? 35.781 13.037 -29.285 1.00 51.19 109 ALA A C 1
ATOM 873 O O . ALA A 1 109 ? 35.443 11.862 -29.156 1.00 51.19 109 ALA A O 1
ATOM 874 N N . ASP A 1 110 ? 37.047 13.426 -29.328 1.00 55.62 110 ASP A N 1
ATOM 875 C CA . ASP A 1 110 ? 38.220 12.596 -29.054 1.00 55.62 110 ASP A CA 1
ATOM 876 C C . ASP A 1 110 ? 38.307 12.191 -27.563 1.00 55.62 110 ASP A C 1
ATOM 878 O O . ASP A 1 110 ? 39.362 12.238 -26.950 1.00 55.62 110 ASP A O 1
ATOM 882 N N . ASN A 1 111 ? 37.173 11.881 -26.919 1.00 59.12 111 ASN A N 1
ATOM 883 C CA . ASN A 1 111 ? 37.127 11.462 -25.521 1.00 59.12 111 ASN A CA 1
ATOM 884 C C . ASN A 1 111 ? 35.860 10.641 -25.205 1.00 59.12 111 ASN A C 1
ATOM 886 O O . ASN A 1 111 ? 34.761 11.165 -25.042 1.00 59.12 111 ASN A O 1
ATOM 890 N N . GLN A 1 112 ? 36.067 9.328 -25.092 1.00 64.75 112 GLN A N 1
ATOM 891 C CA . GLN A 1 112 ? 35.305 8.345 -24.301 1.00 64.75 112 GLN A CA 1
ATOM 892 C C . GLN A 1 112 ? 33.762 8.338 -24.434 1.00 64.75 112 GLN A C 1
ATOM 894 O O . GLN A 1 112 ? 33.050 8.560 -23.448 1.00 64.75 112 GLN A O 1
ATOM 899 N N . PRO A 1 113 ? 33.203 7.972 -25.606 1.00 65.50 113 PRO A N 1
ATOM 900 C CA . PRO A 1 113 ? 31.758 7.794 -25.768 1.00 65.50 113 PRO A CA 1
ATOM 901 C C . PRO A 1 113 ? 31.179 6.707 -24.843 1.00 65.50 113 PRO A C 1
ATOM 903 O O . PRO A 1 113 ? 30.047 6.842 -24.382 1.00 65.50 113 PRO A O 1
ATOM 906 N N . GLU A 1 114 ? 31.946 5.665 -24.509 1.00 66.88 114 GLU A N 1
ATOM 907 C CA . GLU A 1 114 ? 31.505 4.564 -23.634 1.00 66.88 114 GLU A CA 1
ATOM 908 C C . GLU A 1 114 ? 31.135 5.037 -22.219 1.00 66.88 114 GLU A C 1
ATOM 910 O O . GLU A 1 114 ? 30.137 4.592 -21.647 1.00 66.88 114 GLU A O 1
ATOM 915 N N . PHE A 1 115 ? 31.883 6.002 -21.676 1.00 67.50 115 PHE A N 1
ATOM 916 C CA . PHE A 1 115 ? 31.669 6.515 -20.323 1.00 67.50 115 PHE A CA 1
ATOM 917 C C . PHE A 1 115 ? 30.364 7.316 -20.194 1.00 67.50 115 PHE A C 1
ATOM 919 O O . PHE A 1 115 ? 29.653 7.203 -19.190 1.00 67.50 115 PHE A O 1
ATOM 926 N N . ILE A 1 116 ? 30.021 8.096 -21.224 1.00 70.75 116 ILE A N 1
ATOM 927 C CA . ILE A 1 116 ? 28.789 8.899 -21.269 1.00 70.75 116 ILE A CA 1
ATOM 928 C C . ILE A 1 116 ? 27.562 7.978 -21.314 1.00 70.75 116 ILE A C 1
ATOM 930 O O . ILE A 1 116 ? 26.595 8.188 -20.578 1.00 70.75 116 ILE A O 1
ATOM 934 N N . TRP A 1 117 ? 27.611 6.919 -22.125 1.00 69.69 117 TRP A N 1
ATOM 935 C CA . TRP A 1 117 ? 26.524 5.944 -22.225 1.00 69.69 117 TRP A CA 1
ATOM 936 C C . TRP A 1 117 ? 26.350 5.107 -20.956 1.00 69.69 117 TRP A C 1
ATOM 938 O O . TRP A 1 117 ? 25.211 4.869 -20.538 1.00 69.69 117 TRP A O 1
ATOM 948 N N . LEU A 1 118 ? 27.449 4.687 -20.321 1.00 72.12 118 LEU A N 1
ATOM 949 C CA . LEU A 1 118 ? 27.407 3.959 -19.053 1.00 72.12 118 LEU A CA 1
ATOM 950 C C . LEU A 1 118 ? 26.763 4.811 -17.951 1.00 72.12 118 LEU A C 1
ATOM 952 O O . LEU A 1 118 ? 25.844 4.342 -17.279 1.00 72.12 118 LEU A O 1
ATOM 956 N N . ASN A 1 119 ? 27.179 6.076 -17.822 1.00 71.94 119 ASN A N 1
ATOM 957 C CA . ASN A 1 119 ? 26.592 7.013 -16.861 1.00 71.94 119 ASN A CA 1
ATOM 958 C C . ASN A 1 119 ? 25.094 7.203 -17.090 1.00 71.94 119 ASN A C 1
ATOM 960 O O . ASN A 1 119 ? 24.312 7.172 -16.143 1.00 71.94 119 ASN A O 1
ATOM 964 N N . LEU A 1 120 ? 24.672 7.359 -18.343 1.00 75.81 120 LEU A N 1
ATOM 965 C CA . LEU A 1 120 ? 23.270 7.601 -18.660 1.00 75.81 120 LEU A CA 1
ATOM 966 C C . LEU A 1 120 ? 22.386 6.373 -18.372 1.00 75.81 120 LEU A C 1
ATOM 968 O O . LEU A 1 120 ? 21.278 6.524 -17.861 1.00 75.81 120 LEU A O 1
ATOM 972 N N . ASN A 1 121 ? 22.877 5.156 -18.638 1.00 72.00 121 ASN A N 1
ATOM 973 C CA . ASN A 1 121 ? 22.177 3.920 -18.264 1.00 72.00 121 ASN A CA 1
ATOM 974 C C . ASN A 1 121 ? 22.138 3.712 -16.743 1.00 72.00 121 ASN A C 1
ATOM 976 O O . ASN A 1 121 ? 21.104 3.307 -16.212 1.00 72.00 121 ASN A O 1
ATOM 980 N N . LEU A 1 122 ? 23.232 4.022 -16.042 1.00 78.69 122 LEU A N 1
ATOM 981 C CA . LEU A 1 122 ? 23.293 3.945 -14.583 1.00 78.69 122 LEU A CA 1
ATOM 982 C C . LEU A 1 122 ? 22.299 4.918 -13.935 1.00 78.69 122 LEU A C 1
ATOM 984 O O . LEU A 1 122 ? 21.520 4.516 -13.071 1.00 78.69 122 LEU A O 1
ATOM 988 N N . LEU A 1 123 ? 22.269 6.171 -14.399 1.00 79.94 123 LEU A N 1
ATOM 989 C CA . LEU A 1 123 ? 21.305 7.179 -13.950 1.00 79.94 123 LEU A CA 1
ATOM 990 C C . LEU A 1 123 ? 19.866 6.746 -14.229 1.00 79.94 123 LEU A C 1
ATOM 992 O O . LEU A 1 123 ? 19.000 6.912 -13.374 1.00 79.94 123 LEU A O 1
ATOM 996 N N . PHE A 1 124 ? 19.610 6.158 -15.398 1.00 79.12 124 PHE A N 1
ATOM 997 C CA . PHE A 1 124 ? 18.289 5.650 -15.749 1.00 79.12 124 PHE A CA 1
ATOM 998 C C . PHE A 1 124 ? 17.843 4.507 -14.823 1.00 79.12 124 PHE A C 1
ATOM 1000 O O . PHE A 1 124 ? 16.716 4.525 -14.331 1.00 79.12 124 PHE A O 1
ATOM 1007 N N . GLY A 1 125 ? 18.732 3.555 -14.523 1.00 76.62 125 GLY A N 1
ATOM 1008 C CA . GLY A 1 125 ? 18.462 2.479 -13.565 1.00 76.62 125 GLY A CA 1
ATOM 1009 C C . GLY A 1 125 ? 18.200 3.000 -12.1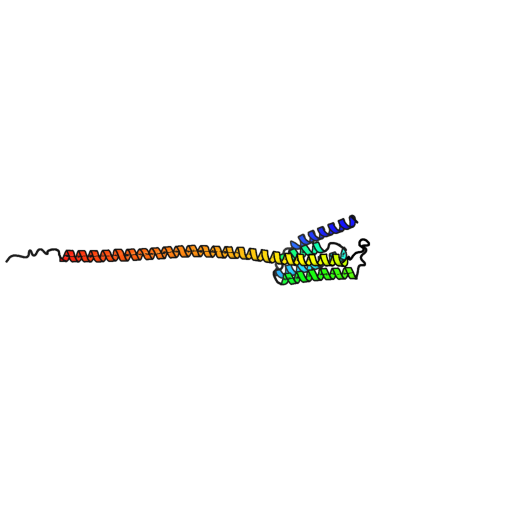49 1.00 76.62 125 GLY A C 1
ATOM 1010 O O . GLY A 1 125 ? 17.234 2.586 -11.509 1.00 76.62 125 GLY A O 1
ATOM 1011 N N . LEU A 1 126 ? 19.001 3.966 -11.685 1.00 82.06 126 LEU A N 1
ATOM 1012 C CA . LEU A 1 126 ? 18.815 4.609 -10.380 1.00 82.06 126 LEU A CA 1
ATOM 1013 C C . LEU A 1 126 ? 17.475 5.351 -10.311 1.00 82.06 126 LEU A C 1
ATOM 1015 O O . LEU A 1 126 ? 16.769 5.252 -9.309 1.00 82.06 126 LEU A O 1
ATOM 1019 N N . LEU A 1 127 ? 17.094 6.044 -11.385 1.00 84.44 127 LEU A N 1
ATOM 1020 C CA . LEU A 1 127 ? 15.815 6.742 -11.486 1.00 84.44 127 LEU A CA 1
ATOM 1021 C C . LEU A 1 127 ? 14.638 5.759 -11.436 1.00 84.44 127 LEU A C 1
ATOM 1023 O O . LEU A 1 127 ? 13.673 5.989 -10.714 1.00 84.44 127 LEU A O 1
ATOM 1027 N N . ILE A 1 128 ? 14.722 4.633 -12.146 1.00 80.25 128 ILE A N 1
ATOM 1028 C CA . ILE A 1 128 ? 13.706 3.577 -12.062 1.00 80.25 128 ILE A CA 1
ATOM 1029 C C . ILE A 1 128 ? 13.575 3.061 -10.626 1.00 80.25 128 ILE A C 1
ATOM 1031 O O . ILE A 1 128 ? 12.463 2.963 -10.108 1.00 80.25 128 ILE A O 1
ATOM 1035 N N . PHE A 1 129 ? 14.699 2.757 -9.979 1.00 81.88 129 PHE A N 1
ATOM 1036 C CA . PHE A 1 129 ? 14.712 2.239 -8.615 1.00 81.88 129 PHE A CA 1
ATOM 1037 C C . PHE A 1 129 ? 14.130 3.244 -7.609 1.00 81.88 129 PHE A C 1
ATOM 1039 O O . PHE A 1 129 ? 13.303 2.882 -6.771 1.00 81.88 129 PHE A O 1
ATOM 1046 N N . SER A 1 130 ? 14.498 4.523 -7.718 1.00 82.06 130 SER A N 1
ATOM 1047 C CA . SER A 1 130 ? 13.963 5.570 -6.844 1.00 82.06 130 SER A CA 1
ATOM 1048 C C . SER A 1 130 ? 12.462 5.793 -7.054 1.00 82.06 130 SER A C 1
ATOM 1050 O O . SER A 1 130 ? 11.736 5.969 -6.073 1.00 82.06 130 SER A O 1
ATOM 1052 N N . LEU A 1 131 ? 11.969 5.703 -8.297 1.00 83.38 131 LEU A N 1
ATOM 1053 C CA . LEU A 1 131 ? 10.537 5.753 -8.599 1.00 83.38 131 LEU A CA 1
ATOM 1054 C C . LEU A 1 131 ? 9.771 4.566 -8.000 1.00 83.38 131 LEU A C 1
ATOM 1056 O O . LEU A 1 131 ? 8.697 4.777 -7.442 1.00 83.38 131 LEU A O 1
ATOM 1060 N N . GLN A 1 132 ? 10.310 3.342 -8.074 1.00 79.00 132 GLN A N 1
ATOM 1061 C CA . GLN A 1 132 ? 9.680 2.159 -7.469 1.00 79.00 132 GLN A CA 1
ATOM 1062 C C . GLN A 1 132 ? 9.480 2.351 -5.961 1.00 79.00 132 GLN A C 1
ATOM 1064 O O . GLN A 1 132 ? 8.365 2.207 -5.462 1.00 79.00 132 GLN A O 1
ATOM 1069 N N . LEU A 1 133 ? 10.533 2.783 -5.261 1.00 82.81 133 LEU A N 1
ATOM 1070 C CA . LEU A 1 133 ? 10.474 3.062 -3.825 1.00 82.81 133 LEU A CA 1
ATOM 1071 C C . LEU A 1 133 ? 9.470 4.166 -3.479 1.00 82.81 133 LEU A C 1
ATOM 1073 O O . LEU A 1 133 ? 8.814 4.099 -2.440 1.00 82.81 133 LEU A O 1
ATOM 1077 N N . LEU A 1 134 ? 9.369 5.198 -4.321 1.00 86.06 134 LEU A N 1
ATOM 1078 C CA . LEU A 1 134 ? 8.443 6.302 -4.100 1.00 86.06 134 LEU A CA 1
ATOM 1079 C C . LEU A 1 134 ? 6.988 5.839 -4.210 1.00 86.06 134 LEU A C 1
ATOM 1081 O O . LEU A 1 134 ? 6.183 6.151 -3.334 1.00 86.06 134 LEU A O 1
ATOM 1085 N N . VAL A 1 135 ? 6.652 5.081 -5.256 1.00 84.06 135 VAL A N 1
ATOM 1086 C CA . VAL A 1 135 ? 5.281 4.594 -5.456 1.00 84.06 135 VAL A CA 1
ATOM 1087 C C . VAL A 1 135 ? 4.872 3.618 -4.357 1.00 84.06 135 VAL A C 1
ATOM 1089 O O . VAL A 1 135 ? 3.773 3.754 -3.821 1.00 84.06 135 VAL A O 1
ATOM 1092 N N . ASP A 1 136 ? 5.752 2.695 -3.966 1.00 82.56 136 ASP A N 1
ATOM 1093 C CA . ASP A 1 136 ? 5.460 1.744 -2.888 1.00 82.56 136 ASP A CA 1
ATOM 1094 C C . ASP A 1 136 ? 5.168 2.468 -1.566 1.00 82.56 136 ASP A C 1
AT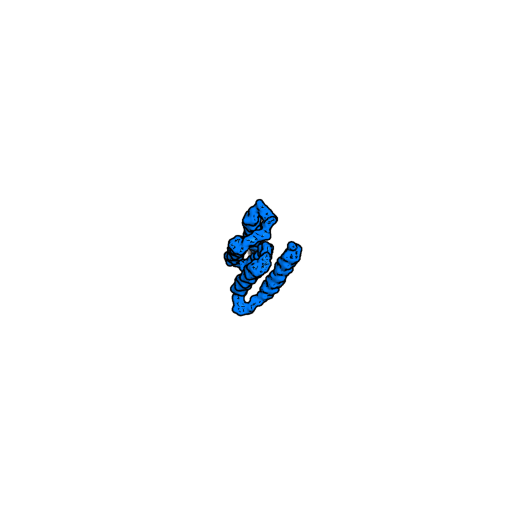OM 1096 O O . ASP A 1 136 ? 4.186 2.156 -0.890 1.00 82.56 136 ASP A O 1
ATOM 1100 N N . LYS A 1 137 ? 5.958 3.499 -1.230 1.00 85.56 137 LYS A N 1
ATOM 1101 C CA . LYS A 1 137 ? 5.729 4.325 -0.034 1.00 85.56 137 LYS A CA 1
ATOM 1102 C C . LYS A 1 137 ? 4.399 5.065 -0.084 1.00 85.56 137 LYS A C 1
ATOM 1104 O O . LYS A 1 137 ? 3.655 5.003 0.889 1.00 85.56 137 LYS A O 1
ATOM 1109 N N . ILE A 1 138 ? 4.090 5.727 -1.202 1.00 86.81 138 ILE A N 1
ATOM 1110 C CA . ILE A 1 138 ? 2.835 6.477 -1.365 1.00 86.81 138 ILE A CA 1
ATOM 1111 C C . ILE A 1 138 ? 1.633 5.541 -1.203 1.00 86.81 138 ILE A C 1
ATOM 1113 O O . ILE A 1 138 ? 0.670 5.872 -0.516 1.00 86.81 138 ILE A O 1
ATOM 1117 N N . LEU A 1 139 ? 1.684 4.351 -1.805 1.00 84.12 139 LEU A N 1
ATOM 1118 C CA . LEU A 1 139 ? 0.582 3.395 -1.723 1.00 84.12 139 LEU A CA 1
ATOM 1119 C C . LEU A 1 139 ? 0.383 2.850 -0.307 1.00 84.12 139 LEU A C 1
ATOM 1121 O O . LEU A 1 139 ? -0.760 2.731 0.137 1.00 84.12 139 LEU A O 1
ATOM 1125 N N . VAL A 1 140 ? 1.472 2.529 0.396 1.00 86.88 140 VAL A N 1
ATOM 1126 C CA . VAL A 1 140 ? 1.411 2.091 1.798 1.00 86.88 140 VAL A CA 1
ATOM 1127 C C . VAL A 1 140 ? 0.892 3.217 2.691 1.00 86.88 140 VAL A C 1
ATOM 1129 O O . VAL A 1 140 ? 0.066 2.970 3.562 1.00 86.88 140 VAL A O 1
ATOM 1132 N N . GLU A 1 141 ? 1.308 4.460 2.453 1.00 91.06 141 GLU A N 1
ATOM 1133 C CA . GLU A 1 141 ? 0.824 5.619 3.203 1.00 91.06 141 GLU A CA 1
ATOM 1134 C C . GLU A 1 141 ? -0.691 5.811 3.043 1.00 91.06 141 GLU A C 1
ATOM 1136 O O . GLU A 1 141 ? -1.400 5.989 4.033 1.00 91.06 141 GLU A O 1
ATOM 1141 N N . GLU A 1 142 ? -1.208 5.712 1.817 1.00 89.44 142 GLU A N 1
ATOM 1142 C CA . GLU A 1 142 ? -2.647 5.811 1.557 1.00 89.44 142 GLU A CA 1
ATOM 1143 C C . GLU A 1 142 ? -3.437 4.666 2.210 1.00 89.44 142 GLU A C 1
ATOM 1145 O O . GLU A 1 142 ? -4.504 4.896 2.783 1.00 89.44 142 GLU A O 1
ATOM 1150 N N . GLN A 1 143 ? -2.906 3.439 2.201 1.00 90.19 143 GLN A N 1
ATOM 1151 C CA . GLN A 1 143 ? -3.518 2.316 2.921 1.00 90.19 143 GLN A CA 1
ATOM 1152 C C . GLN A 1 143 ? -3.533 2.551 4.433 1.00 90.19 143 GLN A C 1
ATOM 1154 O O . GLN A 1 143 ? -4.577 2.381 5.066 1.00 90.19 143 GLN A O 1
ATOM 1159 N N . ASN A 1 144 ? -2.416 3.017 4.993 1.00 93.19 144 ASN A N 1
ATOM 1160 C CA . ASN A 1 144 ? -2.300 3.319 6.414 1.00 93.19 144 ASN A CA 1
ATOM 1161 C C . ASN A 1 144 ? -3.279 4.422 6.831 1.00 93.19 144 ASN A C 1
ATOM 1163 O O . ASN A 1 144 ? -3.916 4.298 7.872 1.00 93.19 144 ASN A O 1
ATOM 1167 N N . LYS A 1 145 ? -3.462 5.475 6.019 1.00 94.12 145 LYS A N 1
ATOM 1168 C CA . LYS A 1 145 ? -4.454 6.535 6.284 1.00 94.12 145 LYS A CA 1
ATOM 1169 C C . LYS A 1 145 ? -5.875 5.980 6.360 1.00 94.12 145 LYS A C 1
ATOM 1171 O O . LYS A 1 145 ? -6.624 6.347 7.267 1.00 94.12 145 LYS A O 1
ATOM 1176 N N . LEU A 1 146 ? -6.243 5.094 5.433 1.00 95.56 146 LEU A N 1
ATOM 1177 C CA . LEU A 1 146 ? -7.558 4.450 5.432 1.00 95.56 146 LEU A CA 1
ATOM 1178 C C . LEU A 1 146 ? -7.747 3.554 6.658 1.00 95.56 146 LEU A C 1
ATOM 1180 O O . LEU A 1 146 ? -8.791 3.612 7.308 1.00 95.56 146 LEU A O 1
ATOM 1184 N N . GLU A 1 147 ? -6.738 2.759 7.007 1.00 95.88 147 GLU A N 1
ATOM 1185 C CA . GLU A 1 147 ? -6.780 1.906 8.193 1.00 95.88 147 GLU A CA 1
ATOM 1186 C C . GLU A 1 147 ? -6.900 2.734 9.479 1.00 95.88 147 GLU A C 1
ATOM 1188 O O . GLU A 1 147 ? -7.764 2.459 10.315 1.00 95.88 147 GLU A O 1
ATOM 1193 N N . LEU A 1 148 ? -6.116 3.810 9.600 1.00 96.81 148 LEU A N 1
ATOM 1194 C CA . LEU A 1 148 ? -6.164 4.725 10.738 1.00 96.81 148 LEU A CA 1
ATOM 1195 C C . LEU A 1 148 ? -7.540 5.388 10.869 1.00 96.81 148 LEU A C 1
ATOM 1197 O O . LEU A 1 148 ? -8.066 5.502 11.976 1.00 96.81 148 LEU A O 1
ATOM 1201 N N . ALA A 1 149 ? -8.158 5.784 9.751 1.00 96.56 149 ALA A N 1
ATOM 1202 C CA . ALA A 1 149 ? -9.509 6.340 9.739 1.00 96.56 149 ALA A CA 1
ATOM 1203 C C . ALA A 1 149 ? -10.550 5.327 10.251 1.00 96.56 149 ALA A C 1
ATOM 1205 O O . ALA A 1 149 ? -11.388 5.670 11.089 1.00 96.56 149 ALA A O 1
ATOM 1206 N N . ILE A 1 150 ? -10.459 4.067 9.813 1.00 96.94 150 ILE A N 1
ATOM 1207 C CA . ILE A 1 150 ? -11.346 2.984 10.264 1.00 96.94 150 ILE A CA 1
ATOM 1208 C C . ILE A 1 150 ? -11.152 2.705 11.761 1.00 96.94 150 ILE A C 1
ATOM 1210 O O . ILE A 1 150 ? -12.133 2.562 12.496 1.00 96.94 150 ILE A O 1
ATOM 1214 N N . ILE A 1 151 ? -9.904 2.625 12.229 1.00 96.94 151 ILE A N 1
ATOM 1215 C CA . ILE A 1 151 ? -9.586 2.380 13.642 1.00 96.94 151 ILE A CA 1
ATOM 1216 C C . ILE A 1 151 ? -10.090 3.534 14.513 1.00 96.94 151 ILE A C 1
ATOM 1218 O O . ILE A 1 151 ? -10.759 3.282 15.515 1.00 96.94 151 ILE A O 1
ATOM 1222 N N . ASN A 1 152 ? -9.857 4.785 14.110 1.00 97.75 152 ASN A N 1
ATOM 1223 C CA . ASN A 1 152 ? -10.353 5.960 14.830 1.00 97.75 152 ASN A CA 1
ATOM 1224 C C . ASN A 1 152 ? -11.882 5.972 14.926 1.00 97.75 152 ASN A C 1
ATOM 1226 O O . ASN A 1 152 ? -12.436 6.265 15.988 1.00 97.75 152 ASN A O 1
ATOM 1230 N N . GLN A 1 153 ? -12.582 5.599 13.851 1.00 97.31 153 GLN A N 1
ATOM 1231 C CA . GLN A 1 153 ? -14.039 5.489 13.878 1.00 97.31 153 GLN A CA 1
ATOM 1232 C C . GLN A 1 153 ? -14.512 4.402 14.857 1.00 97.31 153 GLN A C 1
ATOM 1234 O O . GLN A 1 153 ? -15.447 4.628 15.626 1.00 97.31 153 GLN A O 1
ATOM 1239 N N . LYS A 1 154 ? -13.849 3.238 14.883 1.00 97.12 154 LYS A N 1
ATOM 1240 C CA . LYS A 1 154 ? -14.149 2.173 15.856 1.00 97.12 154 LYS A CA 1
ATOM 1241 C C . LYS A 1 154 ? -13.895 2.627 17.292 1.00 97.12 154 LYS A C 1
ATOM 1243 O O . LYS A 1 154 ? -14.739 2.384 18.151 1.00 97.12 154 LYS A O 1
ATOM 1248 N N . LEU A 1 155 ? -12.779 3.313 17.543 1.00 97.88 155 LEU A N 1
ATOM 1249 C CA . LEU A 1 155 ? -12.435 3.836 18.864 1.00 97.88 155 LEU A CA 1
ATOM 1250 C C . LEU A 1 155 ? -13.500 4.817 19.366 1.00 97.88 155 LEU A C 1
ATOM 1252 O O . LEU A 1 155 ? -13.959 4.697 20.499 1.00 97.88 155 LEU A O 1
ATOM 1256 N N . ARG A 1 156 ? -13.960 5.724 18.497 1.00 97.38 156 ARG A N 1
ATOM 1257 C CA . ARG A 1 156 ? -15.046 6.659 18.814 1.00 97.38 156 ARG A CA 1
ATOM 1258 C C . ARG A 1 156 ? -16.351 5.936 19.155 1.00 97.38 156 ARG A C 1
ATOM 1260 O O . ARG A 1 156 ? -17.003 6.295 20.130 1.00 97.38 156 ARG A O 1
ATOM 1267 N N . ASN A 1 157 ? -16.708 4.894 18.406 1.00 97.50 157 ASN A N 1
ATOM 1268 C CA . ASN A 1 157 ? -17.901 4.095 18.699 1.00 97.50 157 ASN A CA 1
ATOM 1269 C C . ASN A 1 157 ? -17.790 3.349 20.038 1.00 97.50 157 ASN A C 1
ATOM 1271 O O . ASN A 1 157 ? -18.775 3.247 20.768 1.00 97.50 157 ASN A O 1
ATOM 1275 N N . TYR A 1 158 ? -16.606 2.838 20.384 1.00 97.50 158 TYR A N 1
ATOM 1276 C CA . TYR A 1 158 ? -16.389 2.211 21.686 1.00 97.50 158 TYR A CA 1
ATOM 1277 C C . TYR A 1 158 ? -16.444 3.213 22.833 1.00 97.50 158 TYR A C 1
ATOM 1279 O O . TYR A 1 158 ? -17.036 2.890 23.857 1.00 97.50 158 TYR A O 1
ATOM 1287 N N . ALA A 1 159 ? -15.899 4.419 22.658 1.00 97.50 159 ALA A N 1
ATOM 1288 C CA . ALA A 1 159 ? -15.995 5.477 23.660 1.00 97.50 159 ALA A CA 1
ATOM 1289 C C . ALA A 1 159 ? -17.461 5.815 23.979 1.00 97.50 159 ALA A C 1
ATOM 1291 O O . ALA A 1 159 ? -17.841 5.794 25.146 1.00 97.50 159 ALA A O 1
ATOM 1292 N N . LEU A 1 160 ? -18.298 5.996 22.948 1.00 97.31 160 LEU A N 1
ATOM 1293 C CA . LEU A 1 160 ? -19.742 6.215 23.120 1.00 97.31 160 LEU A CA 1
ATOM 1294 C C . LEU A 1 160 ? -20.415 5.046 23.850 1.00 97.31 160 LEU A C 1
ATOM 1296 O O . LEU A 1 160 ? -21.195 5.240 24.775 1.00 97.31 160 LEU A O 1
ATOM 1300 N N . ARG A 1 161 ? -20.067 3.806 23.494 1.00 97.25 161 ARG A N 1
ATOM 1301 C CA . ARG A 1 161 ? -20.645 2.627 24.147 1.00 97.25 161 ARG A CA 1
ATOM 1302 C C . ARG A 1 161 ? -20.223 2.492 25.611 1.00 97.25 161 ARG A C 1
ATOM 1304 O O . ARG A 1 161 ? -21.010 2.022 26.428 1.00 97.25 161 ARG A O 1
ATOM 1311 N N . ILE A 1 162 ? -18.989 2.869 25.943 1.00 97.75 162 ILE A N 1
ATOM 1312 C CA . ILE A 1 162 ? -18.504 2.907 27.327 1.00 97.75 162 ILE A CA 1
ATOM 1313 C C . ILE A 1 162 ? -19.267 3.971 28.117 1.00 97.75 162 ILE A C 1
ATOM 1315 O O . ILE A 1 162 ? -19.669 3.691 29.242 1.00 97.75 162 ILE A O 1
ATOM 1319 N N . GLU A 1 163 ? -19.504 5.145 27.533 1.00 97.25 163 GLU A N 1
ATOM 1320 C CA . GLU A 1 163 ? -20.286 6.221 28.150 1.00 97.25 163 GLU A CA 1
ATOM 1321 C C . GLU A 1 163 ? -21.731 5.785 28.438 1.00 97.25 163 GLU A C 1
ATOM 1323 O O . GLU A 1 163 ? -22.210 5.947 29.563 1.00 97.25 163 GLU A O 1
ATOM 1328 N N . ASP A 1 164 ? -22.397 5.136 27.479 1.00 97.12 164 ASP A N 1
ATOM 1329 C CA . ASP A 1 164 ? -23.748 4.594 27.668 1.00 97.12 164 ASP A CA 1
ATOM 1330 C C . ASP A 1 164 ? -23.788 3.553 28.797 1.00 97.12 164 ASP A C 1
ATOM 1332 O O . ASP A 1 164 ? -24.652 3.588 29.679 1.00 97.12 164 ASP A O 1
ATOM 1336 N N . LEU A 1 165 ? -22.820 2.629 28.809 1.00 97.50 165 LEU A N 1
ATOM 1337 C CA . LEU A 1 165 ? -22.720 1.599 29.843 1.00 97.50 165 LEU A CA 1
ATOM 1338 C C . LEU A 1 165 ? -22.415 2.194 31.220 1.00 97.50 165 LEU A C 1
ATOM 1340 O O . LEU A 1 165 ? -23.001 1.757 32.212 1.00 97.50 165 LEU A O 1
ATOM 1344 N N . ALA A 1 166 ? -21.528 3.186 31.290 1.00 97.00 166 ALA A N 1
ATOM 1345 C CA . ALA A 1 166 ? -21.225 3.908 32.518 1.00 97.00 166 ALA A CA 1
ATOM 1346 C C . ALA A 1 166 ? -22.472 4.634 33.039 1.00 97.00 166 ALA A C 1
ATOM 1348 O O . ALA A 1 166 ? -22.807 4.496 34.213 1.00 97.00 166 ALA A O 1
ATOM 1349 N N . THR A 1 167 ? -23.218 5.302 32.156 1.00 97.56 167 THR A N 1
ATOM 1350 C CA . THR A 1 167 ? -24.476 5.983 32.490 1.00 97.56 167 THR A CA 1
ATOM 1351 C C . THR A 1 167 ? -25.513 5.016 33.062 1.00 97.56 167 THR A C 1
ATOM 1353 O O . THR A 1 167 ? -26.119 5.290 34.099 1.00 97.56 167 THR A O 1
ATOM 1356 N N . ILE A 1 168 ? -25.709 3.853 32.430 1.00 97.06 168 ILE A N 1
ATOM 1357 C CA . ILE A 1 168 ? -26.644 2.825 32.918 1.00 97.06 168 ILE A CA 1
ATOM 1358 C C . ILE A 1 168 ? -26.179 2.258 34.264 1.00 97.06 168 ILE A C 1
ATOM 1360 O O . ILE A 1 168 ? -26.987 2.086 35.181 1.00 97.06 168 ILE A O 1
ATOM 1364 N N . LYS A 1 169 ? -24.878 1.976 34.403 1.00 97.50 169 LYS A N 1
ATOM 1365 C CA . LYS A 1 169 ? -24.298 1.462 35.648 1.00 97.50 169 LYS A CA 1
ATOM 1366 C C . LYS A 1 169 ? -24.487 2.453 36.793 1.00 97.50 169 LYS A C 1
ATOM 1368 O O . LYS A 1 169 ? -24.842 2.033 37.893 1.00 97.50 169 LYS A O 1
ATOM 1373 N N . GLU A 1 170 ? -24.311 3.739 36.518 1.00 97.69 170 GLU A N 1
ATOM 1374 C CA . GLU A 1 170 ? -24.474 4.800 37.502 1.00 97.69 170 GLU A CA 1
ATOM 1375 C C . GLU A 1 170 ? -25.937 4.974 37.911 1.00 97.69 170 GLU A C 1
ATOM 1377 O O . GLU A 1 170 ? -26.242 5.004 39.101 1.00 97.69 170 GLU A O 1
ATOM 1382 N N . ARG A 1 171 ? -26.876 4.941 36.957 1.00 97.38 171 ARG A N 1
ATOM 1383 C CA . ARG A 1 171 ? -28.315 4.918 37.273 1.00 97.38 171 ARG A CA 1
ATOM 1384 C C . ARG A 1 171 ? -28.697 3.734 38.164 1.00 97.38 171 ARG A C 1
ATOM 1386 O O . ARG A 1 171 ? -29.426 3.916 39.134 1.00 97.38 171 ARG A O 1
ATOM 1393 N N . ASN A 1 172 ? -28.175 2.540 37.882 1.00 96.94 172 ASN A N 1
ATOM 1394 C CA . ASN A 1 172 ? -28.412 1.353 38.711 1.00 96.94 172 ASN A CA 1
ATOM 1395 C C . ASN A 1 172 ? -27.755 1.435 40.097 1.00 96.94 172 ASN A C 1
ATOM 1397 O O . ASN A 1 172 ? -28.237 0.807 41.043 1.00 96.94 172 ASN A O 1
ATOM 1401 N N . ARG A 1 173 ? -26.638 2.157 40.233 1.00 97.50 173 ARG A N 1
ATOM 1402 C CA . ARG A 1 173 ? -26.031 2.446 41.538 1.00 97.50 173 ARG A CA 1
ATOM 1403 C C . ARG A 1 173 ? -26.944 3.369 42.342 1.00 97.50 173 ARG A C 1
ATOM 1405 O O . ARG A 1 173 ? -27.337 2.999 43.442 1.00 97.50 173 ARG A O 1
ATOM 1412 N N . ILE A 1 174 ? -27.357 4.488 41.744 1.00 96.88 174 ILE A N 1
ATOM 1413 C CA . ILE A 1 174 ? -28.250 5.476 42.365 1.00 96.88 174 ILE A CA 1
ATOM 1414 C C . ILE A 1 174 ? -29.578 4.832 42.785 1.00 96.88 174 ILE A C 1
ATOM 1416 O O . ILE A 1 174 ? -30.025 5.039 43.906 1.00 96.88 174 ILE A O 1
ATOM 1420 N N . ALA A 1 175 ? -30.196 4.011 41.931 1.00 96.31 175 ALA A N 1
ATOM 1421 C CA . ALA A 1 175 ? -31.457 3.343 42.258 1.00 96.31 175 ALA A CA 1
ATOM 1422 C C . ALA A 1 175 ? -31.343 2.426 43.487 1.00 96.31 175 ALA A C 1
ATOM 1424 O O . ALA A 1 175 ? -32.250 2.410 44.316 1.00 96.31 175 ALA A O 1
ATOM 1425 N N . ARG A 1 176 ? -30.226 1.698 43.629 1.00 96.00 176 ARG A N 1
ATOM 1426 C CA . ARG A 1 176 ? -29.959 0.876 44.819 1.00 96.00 176 ARG A CA 1
ATOM 1427 C C . ARG A 1 176 ? -29.731 1.727 46.060 1.00 96.00 176 ARG A C 1
ATOM 1429 O O . ARG A 1 176 ? -30.342 1.451 47.078 1.00 96.00 176 ARG A O 1
ATOM 1436 N N . GLU A 1 177 ? -28.944 2.794 45.961 1.00 96.12 177 GLU A N 1
ATOM 1437 C CA . GLU A 1 177 ? -28.713 3.697 47.098 1.00 96.12 177 GLU A CA 1
ATOM 1438 C C . GLU A 1 177 ? -30.002 4.369 47.581 1.00 96.12 177 GLU A C 1
ATOM 1440 O O . GLU A 1 177 ? -30.248 4.441 48.785 1.00 96.12 177 GLU A O 1
ATOM 1445 N N . ILE A 1 178 ? -30.862 4.799 46.652 1.00 95.19 178 ILE A N 1
ATOM 1446 C CA . ILE A 1 178 ? -32.188 5.335 46.980 1.00 95.19 178 ILE A CA 1
ATOM 1447 C C . ILE A 1 178 ? -33.060 4.252 47.624 1.00 95.19 178 ILE A C 1
ATOM 1449 O O . ILE A 1 178 ? -33.695 4.522 48.642 1.00 95.19 178 ILE A O 1
ATOM 1453 N N . HIS A 1 179 ? -33.098 3.043 47.055 1.00 95.38 179 HIS A N 1
ATOM 1454 C CA . HIS A 1 179 ? -33.878 1.928 47.595 1.00 95.38 179 HIS A CA 1
ATOM 1455 C C . HIS A 1 179 ? -33.442 1.561 49.018 1.00 95.38 179 HIS A C 1
ATOM 1457 O O . HIS A 1 179 ? -34.288 1.409 49.896 1.00 95.38 179 HIS A O 1
ATOM 1463 N N . ASP A 1 180 ? -32.138 1.466 49.264 1.00 96.31 180 ASP A N 1
ATOM 1464 C CA . ASP A 1 180 ? -31.595 1.090 50.567 1.00 96.31 180 ASP A CA 1
ATOM 1465 C C . ASP A 1 180 ? -31.830 2.198 51.603 1.00 96.31 180 ASP A C 1
ATOM 1467 O O . ASP A 1 180 ? -32.256 1.911 52.722 1.00 96.31 180 ASP A O 1
ATOM 1471 N N . SER A 1 181 ? -31.648 3.470 51.224 1.00 95.00 181 SER A N 1
ATOM 1472 C CA . SER A 1 181 ? -31.939 4.614 52.096 1.00 95.00 181 SER A CA 1
ATOM 1473 C C . SER A 1 181 ? -33.427 4.698 52.449 1.00 95.00 181 SER A C 1
ATOM 1475 O O . SER A 1 181 ? -33.773 4.748 53.631 1.00 95.00 181 SER A O 1
ATOM 1477 N N . LEU A 1 182 ? -34.314 4.657 51.448 1.00 94.06 182 LEU A N 1
ATOM 1478 C CA . LEU A 1 182 ? -35.757 4.757 51.662 1.00 94.06 182 LEU A CA 1
ATOM 1479 C C . LEU A 1 182 ? -36.304 3.532 52.406 1.00 94.06 182 LEU A C 1
ATOM 1481 O O . LEU A 1 182 ? -37.087 3.683 53.343 1.00 94.06 182 LEU A O 1
ATOM 1485 N N . GLY A 1 183 ? -35.876 2.326 52.024 1.00 93.94 183 GLY A N 1
ATOM 1486 C CA . GLY A 1 183 ? -36.272 1.078 52.674 1.00 93.94 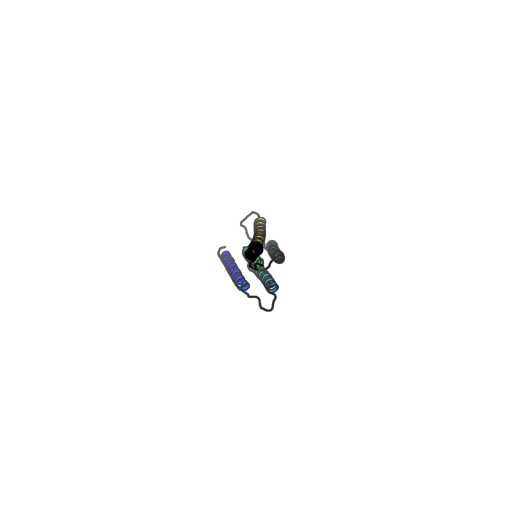183 GLY A CA 1
ATOM 1487 C C . GLY A 1 183 ? -35.853 1.035 54.143 1.00 93.94 183 GLY A C 1
ATOM 1488 O O . GLY A 1 183 ? -36.652 0.655 55.005 1.00 93.94 183 GLY A O 1
ATOM 1489 N N . HIS A 1 184 ? -34.641 1.501 54.456 1.00 93.75 184 HIS A N 1
ATOM 1490 C CA . HIS A 1 184 ? -34.183 1.612 55.837 1.00 93.75 184 HIS A CA 1
ATOM 1491 C C . HIS A 1 184 ? -35.009 2.632 56.633 1.00 93.75 184 HIS A C 1
ATOM 1493 O O . HIS A 1 184 ? -35.523 2.294 57.701 1.00 93.75 184 HIS A O 1
ATOM 1499 N N . SER A 1 185 ? -35.215 3.844 56.102 1.00 95.25 185 SER A N 1
ATOM 1500 C CA . SER A 1 185 ? -36.024 4.876 56.768 1.00 95.25 185 SER A CA 1
ATOM 1501 C C . SER A 1 185 ? -37.464 4.429 57.022 1.00 95.25 185 SER A C 1
ATOM 1503 O O . SER A 1 185 ? -37.983 4.663 58.111 1.00 95.25 185 SER A O 1
ATOM 1505 N N . LEU A 1 186 ? -38.099 3.748 56.062 1.00 94.62 186 LEU A N 1
ATOM 1506 C CA . LEU A 1 186 ? -39.453 3.207 56.224 1.00 94.62 186 LEU A CA 1
ATOM 1507 C C . LEU A 1 186 ? -39.516 2.132 57.310 1.00 94.62 186 LEU A C 1
ATOM 1509 O O . LEU A 1 186 ? -40.445 2.128 58.113 1.00 94.62 186 LEU A O 1
ATOM 1513 N N . THR A 1 187 ? -38.517 1.250 57.371 1.00 94.50 187 THR A N 1
ATOM 1514 C CA . THR A 1 187 ? -38.446 0.208 58.405 1.00 94.50 187 THR A CA 1
ATOM 1515 C C . THR A 1 187 ? -38.309 0.824 59.798 1.00 94.50 187 THR A C 1
ATOM 1517 O O . THR A 1 187 ? -39.032 0.446 60.718 1.00 94.50 187 THR A O 1
ATOM 1520 N N . VAL A 1 188 ? -37.430 1.822 59.943 1.00 94.94 188 VAL A N 1
ATOM 1521 C CA . VAL A 1 188 ? -37.245 2.570 61.195 1.00 94.94 188 VAL A CA 1
ATOM 1522 C C . VAL A 1 188 ? -38.523 3.318 61.586 1.00 94.94 188 VAL A C 1
ATOM 1524 O O . VAL A 1 188 ? -38.931 3.276 62.744 1.00 94.94 188 VAL A O 1
ATOM 1527 N N . PHE A 1 189 ? -39.190 3.966 60.630 1.00 94.06 189 PHE A N 1
ATOM 1528 C CA . PHE A 1 189 ? -40.449 4.666 60.879 1.00 94.06 189 PHE A CA 1
ATOM 1529 C C . PHE A 1 189 ? -41.555 3.716 61.351 1.00 94.06 189 PHE A C 1
ATOM 1531 O O . PHE A 1 189 ? -42.273 4.033 62.297 1.00 94.06 189 PHE A O 1
ATOM 1538 N N . ASN A 1 190 ? -41.658 2.532 60.745 1.00 94.56 190 ASN A N 1
ATOM 1539 C CA . ASN A 1 190 ? -42.632 1.522 61.148 1.00 94.56 190 ASN A CA 1
ATOM 1540 C C . ASN A 1 190 ? -42.365 1.022 62.580 1.00 94.56 190 ASN A C 1
ATOM 1542 O O . ASN A 1 190 ? -43.288 0.932 63.384 1.00 94.56 190 ASN A O 1
ATOM 1546 N N . LEU A 1 191 ? -41.091 0.808 62.934 1.00 93.81 191 LEU A N 1
ATOM 1547 C CA . LEU A 1 191 ? -40.689 0.463 64.300 1.00 93.81 191 LEU A CA 1
ATOM 1548 C C . LEU A 1 191 ? -41.062 1.565 65.307 1.00 93.81 191 LEU A C 1
ATOM 1550 O O . LEU A 1 191 ? -41.551 1.260 66.394 1.00 93.81 191 LEU A O 1
ATOM 1554 N N . TYR A 1 192 ? -40.869 2.842 64.952 1.00 94.12 192 TYR A N 1
ATOM 1555 C CA . TYR A 1 192 ? -41.292 3.959 65.801 1.00 94.12 192 TYR A CA 1
ATOM 1556 C C . TYR A 1 192 ? -42.808 4.008 65.990 1.00 94.12 192 TYR A C 1
ATOM 1558 O O . TYR A 1 192 ? -43.265 4.258 67.104 1.00 94.12 192 TYR A O 1
ATOM 1566 N N . LEU A 1 193 ? -43.586 3.751 64.937 1.00 93.56 193 LEU A N 1
ATOM 1567 C CA . LEU A 1 193 ? -45.046 3.701 65.020 1.00 93.56 193 LEU A CA 1
ATOM 1568 C C . LEU A 1 193 ? -45.517 2.555 65.920 1.00 93.56 193 LEU A C 1
ATOM 1570 O O . LEU A 1 193 ? -46.379 2.755 66.772 1.00 93.56 193 LEU A O 1
ATOM 1574 N N . GLU A 1 194 ? -44.919 1.374 65.774 1.00 91.31 194 GLU A N 1
ATOM 1575 C CA . GLU A 1 194 ? -45.232 0.217 66.610 1.00 91.31 194 GLU A CA 1
ATOM 1576 C C . GLU A 1 194 ? -44.876 0.471 68.084 1.00 91.31 194 GLU A C 1
ATOM 1578 O O . GLU A 1 194 ? -45.660 0.154 68.980 1.00 91.31 194 GLU A O 1
ATOM 1583 N N . ALA A 1 195 ? -43.732 1.111 68.348 1.00 90.56 195 ALA A N 1
ATOM 1584 C CA . ALA A 1 195 ? -43.353 1.534 69.693 1.00 90.56 195 ALA A CA 1
ATOM 1585 C C . ALA A 1 195 ? -44.333 2.572 70.269 1.00 90.56 195 ALA A C 1
ATOM 1587 O O . ALA A 1 195 ? -44.747 2.441 71.419 1.00 90.56 195 ALA A O 1
ATOM 1588 N N . ALA A 1 196 ? -44.745 3.566 69.474 1.00 89.69 196 ALA A N 1
ATOM 1589 C CA . ALA A 1 196 ? -45.707 4.585 69.888 1.00 89.69 196 ALA A CA 1
ATOM 1590 C C . ALA A 1 196 ? -47.082 3.983 70.219 1.00 89.69 196 ALA A C 1
ATOM 1592 O O . ALA A 1 196 ? -47.672 4.347 71.232 1.00 89.69 196 ALA A O 1
ATOM 1593 N N . LEU A 1 197 ? -47.560 3.021 69.422 1.00 89.69 197 LEU A N 1
ATOM 1594 C CA . LEU A 1 197 ? -48.810 2.299 69.685 1.00 89.69 197 LEU A CA 1
ATOM 1595 C C . LEU A 1 197 ? -48.745 1.471 70.976 1.00 89.69 197 LEU A C 1
ATOM 1597 O O . LEU A 1 197 ? -49.722 1.427 71.714 1.00 89.69 197 LEU A O 1
ATOM 1601 N N . ARG A 1 198 ? -47.603 0.843 71.285 1.00 87.44 198 ARG A N 1
ATOM 1602 C CA . ARG A 1 198 ? -47.420 0.094 72.544 1.00 87.44 198 ARG A CA 1
ATOM 1603 C C . ARG A 1 198 ? -47.285 0.993 73.775 1.00 87.44 198 ARG A C 1
ATOM 1605 O O . ARG A 1 198 ? -47.585 0.550 74.877 1.00 87.44 198 ARG A O 1
ATOM 1612 N N . LEU A 1 199 ? -46.791 2.218 73.594 1.00 82.25 199 LEU A N 1
ATOM 1613 C CA . LEU A 1 199 ? -46.613 3.211 74.658 1.00 82.25 199 LEU A CA 1
ATOM 1614 C C . LEU A 1 199 ? -47.841 4.118 74.842 1.00 82.25 199 LEU A C 1
ATOM 1616 O O . LEU A 1 199 ? -47.881 4.879 75.808 1.00 82.25 199 LEU A O 1
ATOM 1620 N N . MET A 1 200 ? -48.836 4.054 73.947 1.00 78.75 200 MET A N 1
ATOM 1621 C CA . MET A 1 200 ? -50.113 4.735 74.147 1.00 78.75 200 MET A CA 1
ATOM 1622 C C . MET A 1 200 ? -50.824 4.137 75.371 1.00 78.75 200 MET A C 1
ATOM 1624 O O . MET A 1 200 ? -50.994 2.917 75.439 1.00 78.75 200 MET A O 1
ATOM 1628 N N . PRO A 1 201 ? -51.251 4.964 76.341 1.00 66.38 201 PRO A N 1
ATOM 1629 C CA . PRO A 1 201 ? -51.998 4.475 77.486 1.00 66.38 201 PRO A CA 1
ATOM 1630 C C . PRO A 1 201 ? -53.305 3.857 76.984 1.00 66.38 201 PRO A C 1
ATOM 1632 O O . PRO A 1 201 ? -54.123 4.524 76.355 1.00 66.38 201 PRO A O 1
ATOM 1635 N N . THR A 1 202 ? -53.482 2.562 77.233 1.00 62.28 202 THR A N 1
ATOM 1636 C CA . THR A 1 202 ? -54.801 1.941 77.136 1.00 62.28 202 THR A CA 1
ATOM 1637 C C . THR A 1 202 ? -55.600 2.501 78.303 1.00 62.28 202 THR A C 1
ATOM 1639 O O . THR A 1 202 ? -55.246 2.230 79.450 1.00 62.28 202 THR A O 1
ATOM 1642 N N . ASP A 1 203 ? -56.621 3.312 78.028 1.00 50.91 203 ASP A N 1
ATOM 1643 C CA . ASP A 1 203 ? -57.624 3.663 79.031 1.00 50.91 203 ASP A CA 1
ATOM 1644 C C . ASP A 1 203 ? -58.224 2.352 79.554 1.00 50.91 203 ASP A C 1
ATOM 1646 O O . ASP A 1 203 ? -59.088 1.740 78.927 1.00 50.91 203 ASP A O 1
ATOM 1650 N N . GLN A 1 204 ? -57.740 1.897 80.712 1.00 51.78 204 GLN A N 1
ATOM 1651 C CA . GLN A 1 204 ? -58.443 0.946 81.561 1.00 51.78 204 GLN A CA 1
ATOM 1652 C C . GLN A 1 204 ? -59.606 1.698 82.218 1.00 51.78 204 GLN A C 1
ATOM 1654 O O . GLN A 1 204 ? -59.602 1.971 83.413 1.00 51.78 204 GLN A O 1
ATOM 1659 N N . GLN A 1 205 ? -60.602 2.061 81.411 1.00 51.72 205 GLN A N 1
ATOM 1660 C CA . GLN A 1 205 ? -61.964 2.242 81.892 1.00 51.72 205 GLN A CA 1
ATOM 1661 C C . GLN A 1 205 ? -62.722 0.941 81.644 1.00 51.72 205 GLN A C 1
ATOM 1663 O O . GLN A 1 205 ? -63.589 0.849 80.783 1.00 51.72 205 GLN A O 1
ATOM 1668 N N . GLU A 1 206 ? -62.379 -0.078 82.424 1.00 49.31 206 GLU A N 1
ATOM 1669 C CA . GLU A 1 206 ? -63.321 -1.141 82.746 1.00 49.31 206 GLU A CA 1
ATOM 1670 C C . GLU A 1 206 ? -63.421 -1.184 84.275 1.00 49.31 206 GLU A C 1
ATOM 1672 O O . GLU A 1 206 ? -62.557 -1.730 84.953 1.00 49.31 206 GLU A O 1
ATOM 1677 N N . ALA A 1 207 ? -64.425 -0.436 84.753 1.00 40.25 207 ALA A N 1
ATOM 1678 C CA . ALA A 1 207 ? -65.234 -0.610 85.964 1.00 40.25 207 ALA A CA 1
ATOM 1679 C C . ALA A 1 207 ? -64.501 -1.120 87.225 1.00 40.25 207 ALA A C 1
ATOM 1681 O O . ALA A 1 207 ? -64.089 -2.269 87.317 1.00 40.25 207 ALA A O 1
ATOM 1682 N N . GLU A 1 208 ? -64.310 -0.301 88.261 1.00 46.19 208 GLU A N 1
ATOM 1683 C CA . GLU A 1 208 ? -65.350 -0.061 89.282 1.00 46.19 208 GLU A CA 1
ATOM 1684 C C . GLU A 1 208 ? -66.273 -1.275 89.506 1.00 46.19 208 GLU A C 1
ATOM 1686 O O . GLU A 1 208 ? -67.347 -1.355 88.915 1.00 46.19 208 GLU A O 1
ATOM 1691 N N . CYS A 1 209 ? -65.835 -2.215 90.353 1.00 36.06 209 CYS A N 1
ATOM 1692 C CA . CYS A 1 209 ? -66.558 -2.708 91.539 1.00 36.06 209 CYS A CA 1
ATOM 1693 C C . CYS A 1 209 ? -65.753 -3.787 92.278 1.00 36.06 209 CYS A C 1
ATOM 1695 O O . CYS A 1 209 ? -65.381 -4.799 91.647 1.00 36.06 209 CYS A O 1
#

Radius of gyration: 43.05 Å; chains: 1; bounding box: 105×33×131 Å

Organism: NCBI:txid2949581

InterPro domains:
  IPR011712 Signal transduction histidine kinase, subgroup 3, dimerisation and phosphoacceptor domain [PF07730] (170-207)
  IPR050482 Sensor Histidine Kinase Two-Component System [PTHR24421] (77-200)

Sequence (209 aa):
MINRLKESIGLIFIGLAIFSGLGMWRSPKKLPKKIFNYVNTIVQCFIITALTIWVKIYSYQLLFLVVVIRSCLILRGFEQFVVSGCVFVGACAIHSYRLAHQQLPLQLADNQPEFIWLNLNLLFGLLIFSLQLLVDKILVEEQNKLELAIINQKLRNYALRIEDLATIKERNRIAREIHDSLGHSLTVFNLYLEAALRLMPTDQQEAEC

Foldseek 3Di:
DVVLVVVLVVVVVVLVVVVVVLVPPDDDPPDDLLVSLVVSLVVNLVVLLVCCVPSVRPPSLVSLVVSLLVLLVRDDDPVSVVSNVVSLVSVVVSVVVCVVPDPDPDPPDPDDPPVVVVVVSVVSNVVSVVSSVVSVVVVVVVVVVVVVVVVVVVVVVVVVVVVVVVVVVVVVVVVVVCCVVVVVVVVVVVVVVVVVVVPPDDPPPPDDD